Protein AF-A0A6G3MDY1-F1 (afdb_monomer_lite)

Foldseek 3Di:
DVVLLVCLLLVPVVVVVVDVVVDPLVVQLVDVSSVVSLLVVLCQQCVVVLVVVVPPDDDDDPDPDDPNHDPDCVVCQVVNLVSQLSNWLVCLVPPPSLLSVLVSLLVQCPPPVQVPPPSSVVSVLCSLQGYLLSNLLVHQLDLPSLVSSCSRLVVDDLVSVLVSLCSVVPPVCVPPPVNVVSLVVLLVQLVVLLVPQDPVCLQVSLVSLLSSCSRPLLSNLLSLLVVLLVDVPSLVSSLSSCPSHDLSSLSSNLSSLLVQCVVQPDDDDPPDPDDDSSVVSSVVNVVSNVVPDPHPCVVVVVSVD

pLDDT: mean 88.54, std 12.58, range [42.09, 98.31]

Secondary structure (DSSP, 8-state):
-HHHHHHHHHT-HHHHHHHHHHS-HHHHTTSHHHHHHHHHHHHHHHHHHHHHTT---SPPPP----TT--SSSTTTHHHHHHHHHHHGGGGGG-HHHHHHHHHHHHHHTTSHHHHH-HHHHHHHHHHIIIIIHHHHHHSSS-HHHHHHHHHHHTTS-HHHHHHHHHHIIIIIHHH-HHHHHHHHHHHHHHHHHHTT--TTTHHHHHHHHHHHHHH-HHHHHHHHHHHHHH-GGGHHHHHHHGGG--HHHHHHHHHHHHHHHHHT-----TT--S--HHHHHHHHHHHHHHHHS----HHHHHHH-

Sequence (305 aa):
MSLLSAFIRAGDIDSVNFFIQRFPPFLLVSFPDVIKSIFSILHAIIEPLYNKLNCRLIPKSDDIVFDFACKSFEDCNPLVFKLLHLISYNIYEDSILFTKLIRLFSHFIKDPLCYSNSEFFCGVIMTINNVFLPALTQMESNCVASEEIWHLIRIFPYNLRYKFYSHMKNSAYVSIQQLVRTKSIVTKNTKYICKRITKDTLKQCGRQLGKLSHSNPIIVLTEVMNQICSFDTMIIPIVECLKYLTPLSFDMLSYTLIEFLSVNSVSLTSKITSIPDVIQNLGTFASTVMRKYVVPLTGVLQYIA

Structure (mmCIF, N/CA/C/O backbone):
data_AF-A0A6G3MDY1-F1
#
_entry.id   AF-A0A6G3MDY1-F1
#
loop_
_atom_site.group_PDB
_atom_site.id
_atom_site.type_symbol
_atom_site.label_atom_id
_atom_site.label_alt_id
_atom_site.label_comp_id
_atom_site.label_asym_id
_atom_site.label_entity_id
_atom_site.label_seq_id
_atom_site.pdbx_PDB_ins_code
_atom_site.Cartn_x
_atom_site.Cartn_y
_atom_site.Cartn_z
_atom_site.occupancy
_atom_site.B_iso_or_equiv
_atom_site.auth_seq_id
_atom_site.auth_comp_id
_atom_site.auth_asym_id
_atom_site.auth_atom_id
_atom_site.pdbx_PDB_model_num
ATOM 1 N N . MET A 1 1 ? 17.391 17.669 -20.689 1.00 69.94 1 MET A N 1
ATOM 2 C CA . MET A 1 1 ? 16.383 16.634 -20.356 1.00 69.94 1 MET A CA 1
ATOM 3 C C . MET A 1 1 ? 15.825 15.925 -21.581 1.00 69.94 1 MET A C 1
ATOM 5 O O . MET A 1 1 ? 15.713 14.708 -21.526 1.00 69.94 1 MET A O 1
ATOM 9 N N . SER A 1 2 ? 15.595 16.620 -22.703 1.00 79.62 2 SER A N 1
ATOM 10 C CA . SER A 1 2 ? 15.351 15.986 -24.015 1.00 79.62 2 SER A CA 1
ATOM 11 C C . SER A 1 2 ? 16.413 14.938 -24.381 1.00 79.62 2 SER A C 1
ATOM 13 O O . SER A 1 2 ? 16.078 13.861 -24.856 1.00 79.62 2 SER A O 1
ATOM 15 N N . LEU A 1 3 ? 17.683 15.216 -24.066 1.00 86.12 3 LEU A N 1
ATOM 16 C CA . LEU A 1 3 ? 18.794 14.285 -24.277 1.00 86.12 3 LEU A CA 1
ATOM 17 C C . LEU A 1 3 ? 18.669 12.986 -23.455 1.00 86.12 3 LEU A C 1
ATOM 19 O O . LEU A 1 3 ? 18.828 11.904 -24.003 1.00 86.12 3 LEU A O 1
ATOM 23 N N . LEU A 1 4 ? 18.321 13.071 -22.163 1.00 85.88 4 LEU A N 1
ATOM 24 C CA . LEU A 1 4 ? 18.084 11.885 -21.329 1.00 85.88 4 LEU A CA 1
ATOM 25 C C . LEU A 1 4 ? 16.884 11.083 -21.843 1.00 85.88 4 LEU A C 1
ATOM 27 O O . LEU A 1 4 ? 16.956 9.866 -21.929 1.00 85.88 4 LEU A O 1
ATOM 31 N N . SER A 1 5 ? 15.802 11.763 -22.229 1.00 84.56 5 SER A N 1
ATOM 32 C CA . SER A 1 5 ? 14.644 11.123 -22.860 1.00 84.56 5 SER A CA 1
ATOM 33 C C . SER A 1 5 ? 15.030 10.368 -24.140 1.00 84.56 5 SER A C 1
ATOM 35 O O . SER A 1 5 ? 14.567 9.246 -24.338 1.00 84.56 5 SER A O 1
ATOM 37 N N . ALA A 1 6 ? 15.912 10.936 -24.967 1.00 84.38 6 ALA A N 1
ATOM 38 C CA . ALA A 1 6 ? 16.425 10.280 -26.166 1.00 84.38 6 ALA A CA 1
ATOM 39 C C . ALA A 1 6 ? 17.307 9.062 -25.842 1.00 84.38 6 ALA A C 1
ATOM 41 O O . ALA A 1 6 ? 17.102 8.011 -26.439 1.00 84.38 6 ALA A O 1
ATOM 42 N N . PHE A 1 7 ? 18.227 9.164 -24.873 1.00 85.25 7 PHE A N 1
ATOM 43 C CA . PHE A 1 7 ? 19.062 8.028 -24.449 1.00 85.25 7 PHE A CA 1
ATOM 44 C C . PHE A 1 7 ? 18.250 6.890 -23.856 1.00 85.25 7 PHE A C 1
ATOM 46 O O . PHE A 1 7 ? 18.505 5.731 -24.166 1.00 85.25 7 PHE A O 1
ATOM 53 N N . ILE A 1 8 ? 17.243 7.241 -23.053 1.00 83.94 8 ILE A N 1
ATOM 54 C CA . ILE A 1 8 ? 16.256 6.298 -22.555 1.00 83.94 8 ILE A CA 1
ATOM 55 C C . ILE A 1 8 ? 15.654 5.605 -23.773 1.00 83.94 8 ILE A C 1
ATOM 57 O O . ILE A 1 8 ? 15.889 4.416 -23.917 1.00 83.94 8 ILE A O 1
ATOM 61 N N . ARG A 1 9 ? 15.013 6.318 -24.714 1.00 81.62 9 ARG A N 1
ATOM 62 C CA . ARG A 1 9 ? 14.408 5.705 -25.922 1.00 81.62 9 ARG A CA 1
ATOM 63 C C . ARG A 1 9 ? 15.376 4.851 -26.738 1.00 81.62 9 ARG A C 1
ATOM 65 O O . ARG A 1 9 ? 14.949 3.849 -27.286 1.00 81.62 9 ARG A O 1
ATOM 72 N N . ALA A 1 10 ? 16.648 5.219 -26.811 1.00 79.75 10 ALA A N 1
ATOM 73 C CA . ALA A 1 10 ? 17.664 4.444 -27.515 1.00 79.75 10 ALA A CA 1
ATOM 74 C C . ALA A 1 10 ? 18.091 3.158 -26.776 1.00 79.75 10 ALA A C 1
ATOM 76 O O . ALA A 1 10 ? 18.791 2.337 -27.359 1.00 79.75 10 ALA A O 1
ATOM 77 N N . GLY A 1 11 ? 17.695 2.972 -25.513 1.00 74.62 11 GLY A N 1
ATOM 78 C CA . GLY A 1 11 ? 18.122 1.847 -24.679 1.00 74.62 11 GLY A CA 1
ATOM 79 C C . GLY A 1 11 ? 19.567 1.962 -24.182 1.00 74.62 11 GLY A C 1
ATOM 80 O O . GLY A 1 11 ? 20.128 0.973 -23.716 1.00 74.62 11 GLY A O 1
ATOM 81 N N . ASP A 1 12 ? 20.180 3.147 -24.266 1.00 82.81 12 ASP A N 1
ATOM 82 C CA . ASP A 1 12 ? 21.582 3.362 -23.896 1.00 82.81 12 ASP A CA 1
ATOM 83 C C . ASP A 1 12 ? 21.748 3.439 -22.368 1.00 82.81 12 ASP A C 1
ATOM 85 O O . ASP A 1 12 ? 21.558 4.481 -21.728 1.00 82.81 12 ASP A O 1
ATOM 89 N N . ILE A 1 13 ? 22.095 2.294 -21.776 1.00 78.94 13 ILE A N 1
ATOM 90 C CA . ILE A 1 13 ? 22.213 2.107 -20.325 1.00 78.94 13 ILE A CA 1
ATOM 91 C C . ILE A 1 13 ? 23.355 2.942 -19.743 1.00 78.94 13 ILE A C 1
ATOM 93 O O . ILE A 1 13 ? 23.219 3.465 -18.633 1.00 78.94 13 ILE A O 1
ATOM 97 N N . ASP A 1 14 ? 24.464 3.089 -20.466 1.00 84.88 14 ASP A N 1
ATOM 98 C CA . ASP A 1 14 ? 25.658 3.780 -19.978 1.00 84.88 14 ASP A CA 1
ATOM 99 C C . ASP A 1 14 ? 25.427 5.285 -19.900 1.00 84.88 14 ASP A C 1
ATOM 101 O O . ASP A 1 14 ? 25.735 5.924 -18.887 1.00 84.88 14 ASP A O 1
ATOM 105 N N . SER A 1 15 ? 24.759 5.843 -20.908 1.00 85.88 15 SER A N 1
ATOM 106 C CA . SER A 1 15 ? 24.316 7.233 -20.861 1.00 85.88 15 SER A CA 1
ATOM 107 C C . SER A 1 15 ? 23.288 7.459 -19.751 1.00 85.88 15 SER A C 1
ATOM 109 O O . SER A 1 15 ? 23.393 8.429 -19.000 1.00 85.88 15 SER A O 1
ATOM 111 N N . VAL A 1 16 ? 22.323 6.553 -19.558 1.00 85.00 16 VAL A N 1
ATOM 112 C CA . VAL A 1 16 ? 21.364 6.654 -18.439 1.00 85.00 16 VAL A CA 1
ATOM 113 C C . VAL A 1 16 ? 22.083 6.598 -17.082 1.00 85.00 16 VAL A C 1
ATOM 115 O O . VAL A 1 16 ? 21.785 7.401 -16.194 1.00 85.00 16 VAL A O 1
ATOM 118 N N . ASN A 1 17 ? 23.065 5.706 -16.92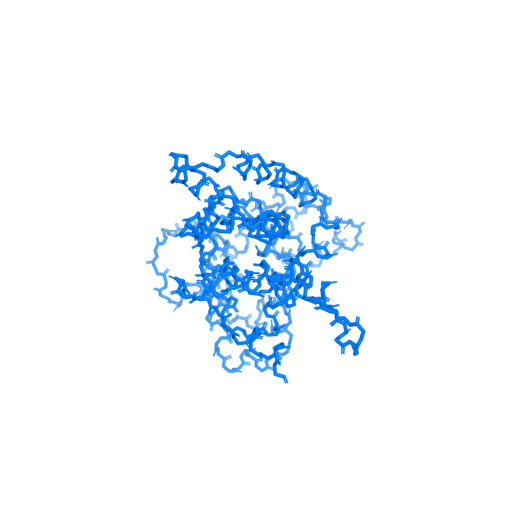8 1.00 86.12 17 ASN A N 1
ATOM 119 C CA . ASN A 1 17 ? 23.920 5.599 -15.740 1.00 86.12 17 ASN A CA 1
ATOM 120 C C . ASN A 1 17 ? 24.631 6.905 -15.413 1.00 86.12 17 ASN A C 1
ATOM 122 O O . ASN A 1 17 ? 24.625 7.349 -14.264 1.00 86.12 17 ASN A O 1
ATOM 126 N N . PHE A 1 18 ? 25.210 7.533 -16.429 1.00 89.44 18 PHE A N 1
ATOM 127 C CA . PHE A 1 18 ? 25.906 8.798 -16.290 1.00 89.44 18 PHE A CA 1
ATOM 128 C C . PHE A 1 18 ? 25.009 9.902 -15.707 1.00 89.44 18 PHE A C 1
ATOM 130 O O . PHE A 1 18 ? 25.444 10.656 -14.834 1.00 89.44 18 PHE A O 1
ATOM 137 N N . PHE A 1 19 ? 23.742 9.980 -16.131 1.00 87.44 19 PHE A N 1
ATOM 138 C CA . PHE A 1 19 ? 22.791 10.943 -15.564 1.00 87.44 19 PHE A CA 1
ATOM 139 C C . PHE A 1 19 ? 22.381 10.586 -14.133 1.00 87.44 19 PHE A C 1
ATOM 141 O O . PHE A 1 19 ? 22.353 11.475 -13.283 1.00 87.44 19 PHE A O 1
ATOM 148 N N . ILE A 1 20 ? 22.104 9.309 -13.846 1.00 87.44 20 ILE A N 1
ATOM 149 C CA . ILE A 1 20 ? 21.695 8.853 -12.505 1.00 87.44 20 ILE A CA 1
ATOM 150 C C . ILE A 1 20 ? 22.797 9.100 -11.465 1.00 87.44 20 ILE A C 1
ATOM 152 O O . ILE A 1 20 ? 22.499 9.458 -10.331 1.00 87.44 20 ILE A O 1
ATOM 156 N N . GLN A 1 21 ? 24.068 8.940 -11.838 1.00 89.50 21 GLN A N 1
ATOM 157 C CA . GLN A 1 21 ? 25.195 9.175 -10.929 1.00 89.50 21 GLN A CA 1
ATOM 158 C C . GLN A 1 21 ? 25.431 10.662 -10.632 1.00 89.50 21 GLN A C 1
ATOM 160 O O . GLN A 1 21 ? 25.965 10.999 -9.578 1.00 89.50 21 GLN A O 1
ATOM 165 N N . ARG A 1 22 ? 25.059 11.559 -11.554 1.00 90.75 22 ARG A N 1
ATOM 166 C CA . ARG A 1 22 ? 25.325 13.003 -11.439 1.00 90.75 22 ARG A CA 1
ATOM 167 C C . ARG A 1 22 ? 24.170 13.802 -10.859 1.00 90.75 22 ARG A C 1
ATOM 169 O O . ARG A 1 22 ? 24.404 14.857 -10.275 1.00 90.75 22 ARG A O 1
ATOM 176 N N . PHE A 1 23 ? 22.941 13.333 -11.040 1.00 89.75 23 PHE A N 1
ATOM 177 C CA . PHE A 1 23 ? 21.748 14.059 -10.628 1.00 89.75 23 PHE A CA 1
ATOM 178 C C . PHE A 1 23 ? 20.899 13.226 -9.670 1.00 89.75 23 PHE A C 1
ATOM 180 O O . PHE A 1 23 ? 20.710 12.031 -9.898 1.00 89.75 23 PHE A O 1
ATOM 187 N N . PRO A 1 24 ? 20.312 13.851 -8.635 1.00 88.31 24 PRO A N 1
ATOM 188 C CA . PRO A 1 24 ? 19.375 13.160 -7.766 1.00 88.31 24 PRO A CA 1
ATOM 189 C C . PRO A 1 24 ? 18.184 12.584 -8.555 1.00 88.31 24 PRO A C 1
ATOM 191 O O . PRO A 1 24 ? 17.635 13.284 -9.415 1.00 88.31 24 PRO A O 1
ATOM 194 N N . PRO A 1 25 ? 17.710 11.363 -8.236 1.00 85.81 25 PRO A N 1
ATOM 195 C CA . PRO A 1 25 ? 16.623 10.713 -8.973 1.00 85.81 25 PRO A CA 1
ATOM 196 C C . PRO A 1 25 ? 15.349 11.562 -9.067 1.00 85.81 25 PRO A C 1
ATOM 198 O O . PRO A 1 25 ? 14.749 11.663 -10.133 1.00 85.81 25 PRO A O 1
ATOM 201 N N . PHE A 1 26 ? 14.971 12.249 -7.983 1.00 86.06 26 PHE A N 1
ATOM 202 C CA . PHE A 1 26 ? 13.770 13.090 -7.959 1.00 86.06 26 PHE A CA 1
ATOM 203 C C . PHE A 1 26 ? 13.818 14.234 -8.985 1.00 86.06 26 PHE A C 1
ATOM 205 O O . PHE A 1 26 ? 12.782 14.612 -9.527 1.00 86.06 26 PHE A O 1
ATOM 212 N N . LEU A 1 27 ? 15.009 14.763 -9.293 1.00 88.69 27 LEU A N 1
ATOM 213 C CA . LEU A 1 27 ? 15.174 15.825 -10.283 1.00 88.69 27 LEU A CA 1
ATOM 214 C C . LEU A 1 27 ? 14.986 15.276 -11.697 1.00 88.69 27 LEU A C 1
ATOM 216 O O . LEU A 1 27 ? 14.333 15.908 -12.522 1.00 88.69 27 LEU A O 1
ATOM 220 N N . LEU A 1 28 ? 15.525 14.086 -11.972 1.00 89.06 28 LEU A N 1
ATOM 221 C CA . LEU A 1 28 ? 15.423 13.451 -13.286 1.00 89.06 28 LEU A CA 1
ATOM 222 C C . LEU A 1 28 ? 13.969 13.163 -13.667 1.00 89.06 28 LEU A C 1
ATOM 224 O O . LEU A 1 28 ? 13.569 13.378 -14.809 1.00 89.06 28 LEU A O 1
ATOM 228 N N . VAL A 1 29 ? 13.180 12.737 -12.685 1.00 88.50 29 VAL A N 1
ATOM 229 C CA . VAL A 1 29 ? 11.776 12.352 -12.861 1.00 88.50 29 VAL A CA 1
ATOM 230 C C . VAL A 1 29 ? 10.825 13.538 -12.678 1.00 88.50 29 VAL A C 1
ATOM 232 O O . VAL A 1 29 ? 9.636 13.413 -12.920 1.00 88.50 29 VAL A O 1
ATOM 235 N N . SER A 1 30 ? 11.323 14.732 -12.344 1.00 89.06 30 SER A N 1
ATOM 236 C CA . SER A 1 30 ? 10.494 15.949 -12.352 1.00 89.06 30 SER A CA 1
ATOM 237 C C . SER A 1 30 ? 10.058 16.362 -13.768 1.00 89.06 30 SER A C 1
ATOM 239 O O . SER A 1 30 ? 9.165 17.192 -13.925 1.00 89.06 30 SER A O 1
ATOM 241 N N . PHE A 1 31 ? 10.692 15.809 -14.808 1.00 90.50 31 PHE A N 1
ATOM 242 C CA . PHE A 1 31 ? 10.409 16.138 -16.200 1.00 90.50 31 PHE A CA 1
ATOM 243 C C . PHE A 1 31 ? 9.466 15.097 -16.829 1.00 90.50 31 PHE A C 1
ATOM 245 O O . PHE A 1 31 ? 9.836 13.922 -16.925 1.00 90.50 31 PHE A O 1
ATOM 252 N N . PRO A 1 32 ? 8.292 15.508 -17.343 1.00 90.06 32 PRO A N 1
ATOM 253 C CA . PRO A 1 32 ? 7.280 14.577 -17.846 1.00 90.06 32 PRO A CA 1
ATOM 254 C C . PRO A 1 32 ? 7.748 13.792 -19.077 1.00 90.06 32 PRO A C 1
ATOM 256 O O . PRO A 1 32 ? 7.366 12.640 -19.259 1.00 90.06 32 PRO A O 1
ATOM 259 N N . ASP A 1 33 ? 8.615 14.369 -19.911 1.00 89.56 33 ASP A N 1
ATOM 260 C CA . ASP A 1 33 ? 9.153 13.676 -21.088 1.00 89.56 33 ASP A CA 1
ATOM 261 C C . ASP A 1 33 ? 10.030 12.479 -20.707 1.00 89.56 33 ASP A C 1
ATOM 263 O O . ASP A 1 33 ? 10.039 11.460 -21.403 1.00 89.56 33 ASP A O 1
ATOM 267 N N . VAL A 1 34 ? 10.751 12.590 -19.586 1.00 91.06 34 VAL A N 1
ATOM 268 C CA . VAL A 1 34 ? 11.581 11.508 -19.048 1.00 91.06 34 VAL A CA 1
ATOM 269 C C . VAL A 1 34 ? 10.678 10.381 -18.555 1.00 91.06 34 VAL A C 1
ATOM 271 O O . VAL A 1 34 ? 10.853 9.252 -19.002 1.00 91.06 34 VAL A O 1
ATOM 274 N N . ILE A 1 35 ? 9.660 10.694 -17.741 1.00 92.31 35 ILE A N 1
ATOM 275 C CA . ILE A 1 35 ? 8.643 9.731 -17.277 1.00 92.31 35 ILE A CA 1
ATOM 276 C C . ILE A 1 35 ? 8.017 8.986 -18.462 1.00 92.31 35 ILE A C 1
ATOM 278 O O . ILE A 1 35 ? 8.066 7.759 -18.518 1.00 92.31 35 ILE A O 1
ATOM 282 N N . LYS A 1 36 ? 7.496 9.720 -19.454 1.00 91.94 36 LYS A N 1
ATOM 283 C CA . LYS A 1 36 ? 6.851 9.134 -20.640 1.00 91.94 36 LYS A CA 1
ATOM 284 C C . LYS A 1 36 ? 7.787 8.222 -21.428 1.00 91.94 36 LYS A C 1
ATOM 286 O O . LYS A 1 36 ? 7.357 7.187 -21.924 1.00 91.94 36 LYS A O 1
ATOM 291 N N . SER A 1 37 ? 9.063 8.592 -21.534 1.00 91.00 37 SER A N 1
ATOM 292 C CA . SER A 1 37 ? 10.057 7.784 -22.252 1.00 91.00 37 SER A CA 1
ATOM 293 C C . SER A 1 37 ? 10.423 6.511 -21.489 1.00 91.00 37 SER A C 1
ATOM 295 O O . SER A 1 37 ? 10.622 5.464 -22.098 1.00 91.00 37 SER A O 1
ATOM 297 N N . ILE A 1 38 ? 10.465 6.578 -20.155 1.00 92.06 38 ILE A N 1
ATOM 298 C CA . ILE A 1 38 ? 10.634 5.393 -19.309 1.00 92.06 38 ILE A CA 1
ATOM 299 C C . ILE A 1 38 ? 9.422 4.470 -19.464 1.00 92.06 38 ILE A C 1
ATOM 301 O O . ILE A 1 38 ? 9.604 3.273 -19.668 1.00 92.06 38 ILE A O 1
ATOM 305 N N . PHE A 1 39 ? 8.197 5.005 -19.433 1.00 94.00 39 PHE A N 1
ATOM 306 C CA . PHE A 1 39 ? 6.985 4.209 -19.635 1.00 94.00 39 PHE A CA 1
ATOM 307 C C . PHE A 1 39 ? 6.956 3.515 -20.993 1.00 94.00 39 PHE A C 1
ATOM 309 O O . PHE A 1 39 ? 6.701 2.314 -21.037 1.00 94.00 39 PHE A O 1
ATOM 316 N N . SER A 1 40 ? 7.268 4.222 -22.087 1.00 90.94 40 SER A N 1
ATOM 317 C CA . SER A 1 40 ? 7.272 3.613 -23.424 1.00 90.94 40 SER A CA 1
ATOM 318 C C . SER A 1 40 ? 8.225 2.422 -23.518 1.00 90.94 40 SER A C 1
ATOM 320 O O . SER A 1 40 ? 7.902 1.415 -24.140 1.00 90.94 40 SER A O 1
ATOM 322 N N . ILE A 1 41 ? 9.377 2.509 -22.855 1.00 88.81 41 ILE A N 1
ATOM 323 C CA . ILE A 1 41 ? 10.369 1.432 -22.854 1.00 88.81 41 ILE A CA 1
ATOM 324 C C . ILE A 1 41 ? 9.961 0.299 -21.949 1.00 88.81 41 ILE A C 1
ATOM 326 O O . ILE A 1 41 ? 10.076 -0.854 -22.343 1.00 88.81 41 ILE A O 1
ATOM 330 N N . LEU A 1 42 ? 9.485 0.606 -20.743 1.00 91.12 42 LEU A N 1
ATOM 331 C CA . LEU A 1 42 ? 9.019 -0.427 -19.835 1.00 91.12 42 LEU A CA 1
ATOM 332 C C . LEU A 1 42 ? 7.890 -1.227 -20.482 1.00 91.12 42 LEU A C 1
ATOM 334 O O . LEU A 1 42 ? 7.956 -2.449 -20.434 1.00 91.12 42 LEU A O 1
ATOM 338 N N . HIS A 1 43 ? 6.932 -0.579 -21.159 1.00 90.56 43 HIS A N 1
ATOM 339 C CA . HIS A 1 43 ? 5.936 -1.286 -21.972 1.00 90.56 43 HIS A CA 1
ATOM 340 C C . HIS A 1 43 ? 6.597 -2.164 -23.030 1.00 90.56 43 HIS A C 1
ATOM 342 O O . HIS A 1 43 ? 6.354 -3.364 -23.027 1.00 90.56 43 HIS A O 1
ATOM 348 N N . ALA A 1 44 ? 7.473 -1.619 -23.877 1.00 86.06 44 ALA A N 1
ATOM 349 C CA . ALA A 1 44 ? 8.113 -2.391 -24.944 1.00 86.06 44 ALA A CA 1
ATOM 350 C C . ALA A 1 44 ? 8.891 -3.622 -24.442 1.00 86.06 44 ALA A C 1
ATOM 352 O O . ALA A 1 44 ? 8.832 -4.692 -25.046 1.00 86.06 44 ALA A O 1
ATOM 353 N N . ILE A 1 45 ? 9.589 -3.483 -23.316 1.00 85.62 45 ILE A N 1
ATOM 354 C CA . ILE A 1 45 ? 10.376 -4.545 -22.683 1.00 85.62 45 ILE A CA 1
ATOM 355 C C . ILE A 1 45 ? 9.469 -5.642 -22.125 1.00 85.62 45 ILE A C 1
ATOM 357 O O . ILE A 1 45 ? 9.750 -6.830 -22.301 1.00 85.62 45 ILE A O 1
ATOM 361 N N . ILE A 1 46 ? 8.387 -5.265 -21.438 1.00 87.25 46 ILE A N 1
ATOM 362 C CA . ILE A 1 46 ? 7.527 -6.236 -20.757 1.00 87.25 46 ILE A CA 1
ATOM 363 C C . ILE A 1 46 ? 6.463 -6.845 -21.667 1.00 87.25 46 ILE A C 1
ATOM 365 O O . ILE A 1 46 ? 5.986 -7.935 -21.363 1.00 87.25 46 ILE A O 1
ATOM 369 N N . GLU A 1 47 ? 6.078 -6.182 -22.758 1.00 86.69 47 GLU A N 1
ATOM 370 C CA . GLU A 1 47 ? 5.011 -6.618 -23.665 1.00 86.69 47 GLU A CA 1
ATOM 371 C C . GLU A 1 47 ? 5.172 -8.065 -24.171 1.00 86.69 47 GLU A C 1
ATOM 373 O O . GLU A 1 47 ? 4.216 -8.840 -24.050 1.00 86.69 47 GLU A O 1
ATOM 378 N N . PRO A 1 48 ? 6.343 -8.511 -24.677 1.00 84.38 48 PRO A N 1
ATOM 379 C CA . PRO A 1 48 ? 6.513 -9.900 -25.110 1.00 84.38 48 PRO A CA 1
ATOM 380 C C . PRO A 1 48 ? 6.362 -10.899 -23.955 1.00 84.38 48 PRO A C 1
ATOM 382 O O . PRO A 1 48 ? 5.833 -11.994 -24.154 1.00 84.38 48 PRO A O 1
ATOM 385 N N . LEU A 1 49 ? 6.789 -10.532 -22.744 1.00 83.62 49 LEU A N 1
ATOM 386 C CA . LEU A 1 49 ? 6.675 -11.375 -21.554 1.00 83.62 49 LEU A CA 1
ATOM 387 C C . LEU A 1 49 ? 5.226 -11.433 -21.059 1.00 83.62 49 LEU A C 1
ATOM 389 O O . LEU A 1 49 ? 4.717 -12.511 -20.764 1.00 83.62 49 LEU A O 1
ATOM 393 N N . TYR A 1 50 ? 4.536 -10.293 -21.035 1.00 85.31 50 TYR A N 1
ATOM 394 C CA . TYR A 1 50 ? 3.134 -10.193 -20.636 1.00 85.31 50 TYR A CA 1
ATOM 395 C C . TYR A 1 50 ? 2.218 -10.963 -21.594 1.00 85.31 50 TYR A C 1
ATOM 397 O O . TYR A 1 50 ? 1.313 -11.671 -21.152 1.00 85.31 50 TYR A O 1
ATOM 405 N N . ASN A 1 51 ? 2.491 -10.907 -22.901 1.00 84.00 51 ASN A N 1
ATOM 406 C CA . ASN A 1 51 ? 1.725 -11.637 -23.911 1.00 84.00 51 ASN A CA 1
ATOM 407 C C . ASN A 1 51 ? 1.813 -13.164 -23.751 1.00 84.00 51 ASN A C 1
ATOM 409 O O . ASN A 1 51 ? 0.822 -13.851 -24.005 1.00 84.00 51 ASN A O 1
ATOM 413 N N . LYS A 1 52 ? 2.945 -13.700 -23.270 1.00 81.94 52 LYS A N 1
ATOM 414 C CA . LYS A 1 52 ? 3.093 -15.138 -22.964 1.00 81.94 52 LYS A CA 1
ATOM 415 C C . LYS A 1 52 ? 2.203 -15.597 -21.806 1.00 81.94 52 LYS A C 1
ATOM 417 O O . LYS A 1 52 ? 1.813 -16.759 -21.774 1.00 81.94 52 LYS A O 1
ATOM 422 N N . LEU A 1 53 ? 1.840 -14.701 -20.883 1.00 76.56 53 LEU A N 1
ATOM 423 C CA . LEU A 1 53 ? 0.996 -15.033 -19.729 1.00 76.56 53 LEU A CA 1
ATOM 424 C C . LEU A 1 53 ? -0.482 -15.256 -20.089 1.00 76.56 53 LEU A C 1
ATOM 426 O O . LEU A 1 53 ? -1.269 -15.611 -19.215 1.00 76.56 53 LEU A O 1
ATOM 430 N N . ASN A 1 54 ? -0.887 -15.030 -21.348 1.00 62.06 54 ASN A N 1
ATOM 431 C CA . ASN A 1 54 ? -2.283 -15.095 -21.802 1.00 62.06 54 ASN A CA 1
ATOM 432 C C . ASN A 1 54 ? -3.260 -14.250 -20.952 1.00 62.06 54 ASN A C 1
ATOM 434 O O . ASN A 1 54 ? -4.469 -14.476 -20.966 1.00 62.06 54 ASN A O 1
ATOM 438 N N . CYS A 1 55 ? -2.770 -13.220 -20.253 1.00 57.66 55 CYS A N 1
ATOM 439 C CA . CYS A 1 55 ? -3.577 -12.277 -19.477 1.00 57.66 55 CYS A CA 1
ATOM 440 C C . CYS A 1 55 ? -4.239 -11.220 -20.391 1.00 57.66 55 CYS A C 1
ATOM 442 O O . CYS A 1 55 ? -4.013 -10.016 -20.235 1.00 57.66 55 CYS A O 1
ATOM 444 N N . ARG A 1 56 ? -5.019 -11.650 -21.394 1.00 49.81 56 ARG A N 1
ATOM 445 C CA . ARG A 1 56 ? -5.654 -10.755 -22.380 1.00 49.81 56 ARG A CA 1
ATOM 446 C C . ARG A 1 56 ? -6.870 -10.036 -21.789 1.00 49.81 56 ARG A C 1
ATOM 448 O O . ARG A 1 56 ? -7.951 -10.608 -21.726 1.00 49.81 56 ARG A O 1
ATOM 455 N N . LEU A 1 57 ? -6.695 -8.767 -21.413 1.00 49.44 57 LEU A N 1
ATOM 456 C CA . LEU A 1 57 ? -7.795 -7.831 -21.115 1.00 49.44 57 LEU A CA 1
ATOM 457 C C . LEU A 1 57 ? -7.577 -6.410 -21.672 1.00 49.44 57 LEU A C 1
ATOM 459 O O . LEU A 1 57 ? -8.443 -5.562 -21.492 1.00 49.44 57 LEU A O 1
ATOM 463 N N . ILE A 1 58 ? -6.445 -6.116 -22.325 1.00 52.31 58 ILE A N 1
ATOM 464 C CA . ILE A 1 58 ? -6.078 -4.746 -22.729 1.00 52.31 58 ILE A CA 1
ATOM 465 C C . ILE A 1 58 ? -5.686 -4.751 -24.217 1.00 52.31 58 ILE A C 1
ATOM 467 O O . ILE A 1 58 ? -4.971 -5.671 -24.626 1.00 52.31 58 ILE A O 1
ATOM 471 N N . PRO A 1 59 ? -6.169 -3.795 -25.040 1.00 42.97 59 PRO A N 1
ATOM 472 C CA . PRO A 1 59 ? -5.781 -3.694 -26.446 1.00 42.97 59 PRO A CA 1
ATOM 473 C C . PRO A 1 59 ? -4.278 -3.426 -26.585 1.00 42.97 59 PRO A C 1
ATOM 475 O O . PRO A 1 59 ? -3.667 -2.800 -25.717 1.00 42.97 59 PRO A O 1
ATOM 478 N N . LYS A 1 60 ? -3.694 -3.927 -27.680 1.00 49.94 60 LYS A N 1
ATOM 479 C CA . LYS A 1 60 ? -2.282 -3.724 -28.028 1.00 49.94 60 LYS A CA 1
ATOM 480 C C . LYS A 1 60 ? -1.973 -2.224 -28.043 1.00 49.94 60 LYS A C 1
ATOM 482 O O . LYS A 1 60 ? -2.681 -1.468 -28.701 1.00 49.94 60 LYS A O 1
ATOM 487 N N . SER A 1 61 ? -0.949 -1.806 -27.304 1.00 50.78 61 SER A N 1
ATOM 488 C CA . SER A 1 61 ? -0.333 -0.489 -27.483 1.00 50.78 61 SER A CA 1
ATOM 489 C C . SER A 1 61 ? 0.356 -0.446 -28.846 1.00 50.78 61 SER A C 1
ATOM 491 O O . SER A 1 61 ? 0.951 -1.453 -29.224 1.00 50.78 61 SER A O 1
ATOM 493 N N . ASP A 1 62 ? 0.277 0.685 -29.554 1.00 43.00 62 ASP A N 1
ATOM 494 C CA . ASP A 1 62 ? 0.887 0.855 -30.878 1.00 43.00 62 ASP A CA 1
ATOM 495 C C . ASP A 1 62 ? 2.354 0.397 -30.882 1.00 43.00 62 ASP A C 1
ATOM 497 O O . ASP A 1 62 ? 3.154 0.786 -30.026 1.00 43.00 62 ASP A O 1
ATOM 501 N N . ASP A 1 63 ? 2.665 -0.485 -31.834 1.00 42.09 63 ASP A N 1
ATOM 502 C CA . ASP A 1 63 ? 3.908 -1.245 -31.917 1.00 42.09 63 ASP A CA 1
ATOM 503 C C . ASP A 1 63 ? 5.112 -0.317 -32.162 1.00 42.09 63 ASP A C 1
ATOM 505 O O . ASP A 1 63 ? 5.454 0.007 -33.300 1.00 42.09 63 ASP A O 1
ATOM 509 N N . ILE A 1 64 ? 5.813 0.072 -31.094 1.00 46.41 64 ILE A N 1
ATOM 510 C CA . ILE A 1 64 ? 7.222 0.454 -31.209 1.00 46.41 64 ILE A CA 1
ATOM 511 C C . ILE A 1 64 ? 8.030 -0.833 -31.062 1.00 46.41 64 ILE A C 1
ATOM 513 O O . ILE A 1 64 ? 8.249 -1.331 -29.957 1.00 46.41 64 ILE A O 1
ATOM 517 N N . VAL A 1 65 ? 8.439 -1.398 -32.198 1.00 43.97 65 VAL A N 1
ATOM 518 C CA . VAL A 1 65 ? 9.353 -2.541 -32.240 1.00 43.97 65 VAL A CA 1
ATOM 519 C C . VAL A 1 65 ? 10.727 -2.047 -31.799 1.00 43.97 65 VAL A C 1
ATOM 521 O O . VAL A 1 65 ? 11.446 -1.410 -32.563 1.00 43.97 65 VAL A O 1
ATOM 524 N N . PHE A 1 66 ? 11.075 -2.303 -30.543 1.00 50.78 66 PHE A N 1
ATOM 525 C CA . PHE A 1 66 ? 12.445 -2.169 -30.066 1.00 50.78 66 PHE A CA 1
ATOM 526 C C . PHE A 1 66 ? 13.155 -3.518 -30.218 1.00 50.78 66 PHE A C 1
ATOM 528 O O . PHE A 1 66 ? 12.617 -4.547 -29.807 1.00 50.78 66 PHE A O 1
ATOM 535 N N . ASP A 1 67 ? 14.399 -3.511 -30.706 1.00 48.25 67 ASP A N 1
ATOM 536 C CA . ASP A 1 67 ? 15.274 -4.699 -30.787 1.00 48.25 67 ASP A CA 1
ATOM 537 C C . ASP A 1 67 ? 15.613 -5.313 -29.404 1.00 48.25 67 ASP A C 1
ATOM 539 O O . ASP A 1 67 ? 16.265 -6.350 -29.310 1.00 48.25 67 ASP A O 1
ATOM 543 N N . PHE A 1 68 ? 15.124 -4.705 -28.316 1.00 51.94 68 PHE A N 1
ATOM 544 C CA . PHE A 1 68 ? 15.323 -5.096 -26.917 1.00 51.94 68 PHE A CA 1
ATOM 545 C C . PHE A 1 68 ? 14.202 -5.982 -26.337 1.00 51.94 68 PHE A C 1
ATOM 547 O O . PHE A 1 68 ? 14.070 -6.092 -25.118 1.00 51.94 68 PHE A O 1
ATOM 554 N N . ALA A 1 69 ? 13.366 -6.605 -27.173 1.00 53.66 69 ALA A N 1
ATOM 555 C CA . ALA A 1 69 ? 12.304 -7.497 -26.705 1.00 53.66 69 ALA A CA 1
ATOM 556 C C . ALA A 1 69 ? 12.882 -8.708 -25.938 1.00 53.66 69 ALA A C 1
ATOM 558 O O . ALA A 1 69 ? 13.511 -9.604 -26.507 1.00 53.66 69 ALA A O 1
ATOM 559 N N . CYS A 1 70 ? 12.642 -8.744 -24.630 1.00 54.75 70 CYS A N 1
ATOM 560 C CA . CYS A 1 70 ? 13.189 -9.746 -23.720 1.00 54.75 70 CYS A CA 1
ATOM 561 C C . CYS A 1 70 ? 12.661 -11.148 -24.022 1.00 54.75 70 CYS A C 1
ATOM 563 O O . CYS A 1 70 ? 11.450 -11.391 -24.021 1.00 54.75 70 CYS A O 1
ATOM 565 N N . LYS A 1 71 ? 13.573 -12.100 -24.248 1.00 54.25 71 LYS A N 1
ATOM 566 C CA . LYS A 1 71 ? 13.219 -13.507 -24.495 1.00 54.25 71 LYS A CA 1
ATOM 567 C C . LYS A 1 71 ? 12.960 -14.262 -23.186 1.00 54.25 71 LYS A C 1
ATOM 569 O O . LYS A 1 71 ? 12.030 -15.078 -23.149 1.00 54.25 71 LYS A O 1
ATOM 574 N N . SER A 1 72 ? 13.711 -13.926 -22.134 1.00 61.16 72 SER A N 1
ATOM 575 C CA . SER A 1 72 ? 13.582 -14.400 -20.751 1.00 61.16 72 SER A CA 1
ATOM 576 C C . SER A 1 72 ? 13.496 -13.204 -19.782 1.00 61.16 72 SER A C 1
ATOM 578 O O . SER A 1 72 ? 13.889 -12.092 -20.136 1.00 61.16 72 SER A O 1
ATOM 580 N N . PHE A 1 73 ? 12.945 -13.395 -18.578 1.00 63.25 73 PHE A N 1
ATOM 581 C CA . PHE A 1 73 ? 12.881 -12.317 -17.578 1.00 63.25 73 PHE A CA 1
ATOM 582 C C . PHE A 1 73 ? 14.255 -12.045 -16.931 1.00 63.25 73 PHE A C 1
ATOM 584 O O . PHE A 1 73 ? 14.532 -10.915 -16.534 1.00 63.25 73 PHE A O 1
ATOM 591 N N . GLU A 1 74 ? 15.137 -13.049 -16.881 1.00 65.56 74 GLU A N 1
ATOM 592 C CA . GLU A 1 74 ? 16.479 -12.951 -16.287 1.00 65.56 74 GLU A CA 1
ATOM 593 C C . GLU A 1 74 ? 17.366 -11.938 -17.024 1.00 65.56 74 GLU A C 1
ATOM 595 O O . GLU A 1 74 ? 18.009 -11.110 -16.380 1.00 65.56 74 GLU A O 1
ATOM 600 N N . ASP A 1 75 ? 17.302 -11.913 -18.358 1.00 63.56 75 ASP A N 1
ATOM 601 C CA . ASP A 1 75 ? 18.116 -11.016 -19.193 1.00 63.56 75 ASP A CA 1
ATOM 602 C C . ASP A 1 75 ? 17.756 -9.529 -19.016 1.00 63.56 75 ASP A C 1
ATOM 604 O O . ASP A 1 75 ? 18.587 -8.642 -19.203 1.00 63.56 75 ASP A O 1
ATOM 608 N N . CYS A 1 76 ? 16.508 -9.235 -18.644 1.00 61.34 76 CYS A N 1
ATOM 609 C CA . CYS A 1 76 ? 15.976 -7.868 -18.602 1.00 61.34 76 CYS A CA 1
ATOM 610 C C . CYS A 1 76 ? 15.770 -7.311 -17.199 1.00 61.34 76 CYS A C 1
ATOM 612 O O . CYS A 1 76 ? 15.453 -6.130 -17.017 1.00 61.34 76 CYS A O 1
ATOM 614 N N . ASN A 1 77 ? 16.013 -8.154 -16.207 1.00 71.75 77 ASN A N 1
ATOM 615 C CA . ASN A 1 77 ? 15.866 -7.849 -14.806 1.00 71.75 77 ASN A CA 1
ATOM 616 C C . ASN A 1 77 ? 16.598 -6.564 -14.346 1.00 71.75 77 ASN A C 1
ATOM 618 O O . ASN A 1 77 ? 15.963 -5.711 -13.712 1.00 71.75 77 ASN A O 1
ATOM 622 N N . PRO A 1 78 ? 17.890 -6.339 -14.684 1.00 80.75 78 PRO A N 1
ATOM 623 C CA . PRO A 1 78 ? 18.629 -5.207 -14.128 1.00 80.75 78 PRO A CA 1
ATOM 624 C C . PRO A 1 78 ? 18.139 -3.867 -14.679 1.00 80.75 78 PRO A C 1
ATOM 626 O O . PRO A 1 78 ? 18.032 -2.896 -13.929 1.00 80.75 78 PRO A O 1
ATOM 629 N N . LEU A 1 79 ? 17.802 -3.796 -15.970 1.00 82.88 79 LEU A N 1
ATOM 630 C CA . LEU A 1 79 ? 17.319 -2.563 -16.583 1.00 82.88 79 LEU A CA 1
ATOM 631 C C . LEU A 1 79 ? 15.894 -2.232 -16.130 1.00 82.88 79 LEU A C 1
ATOM 633 O O . LEU A 1 79 ? 15.630 -1.084 -15.772 1.00 82.88 79 LEU A O 1
ATOM 637 N N . VAL A 1 80 ? 15.003 -3.228 -16.066 1.00 88.31 80 VAL A N 1
ATOM 638 C CA . VAL A 1 80 ? 13.632 -3.043 -15.565 1.00 88.31 80 VAL A CA 1
ATOM 639 C C . VAL A 1 80 ? 13.656 -2.512 -14.136 1.00 88.31 80 VAL A C 1
ATOM 641 O O . VAL A 1 80 ? 13.078 -1.458 -13.874 1.00 88.31 80 VAL A O 1
ATOM 644 N N . PHE A 1 81 ? 14.371 -3.168 -13.217 1.00 90.62 81 PHE A N 1
ATOM 645 C CA . PHE A 1 81 ? 14.432 -2.699 -11.832 1.00 90.62 81 PHE A CA 1
ATOM 646 C C . PHE A 1 81 ? 15.101 -1.337 -11.692 1.00 90.62 81 PHE A C 1
ATOM 648 O O . PHE A 1 81 ? 14.649 -0.523 -10.888 1.00 90.62 81 PHE A O 1
ATOM 655 N N . LYS A 1 82 ? 16.128 -1.041 -12.493 1.00 89.06 82 LYS A N 1
ATOM 656 C CA . LYS A 1 82 ? 16.770 0.276 -12.490 1.00 89.06 82 LYS A CA 1
ATOM 657 C C . LYS A 1 82 ? 15.803 1.382 -12.914 1.00 89.06 82 LYS A C 1
ATOM 659 O O . LYS A 1 82 ? 15.726 2.410 -12.246 1.00 89.06 82 LYS A O 1
ATOM 664 N N . LEU A 1 83 ? 15.063 1.176 -14.003 1.00 91.25 83 LEU A N 1
ATOM 665 C CA . LEU A 1 83 ? 14.079 2.141 -14.498 1.00 91.25 83 LEU A CA 1
ATOM 666 C C . LEU A 1 83 ? 12.901 2.299 -13.529 1.00 91.25 83 LEU A C 1
ATOM 668 O O . LEU A 1 83 ? 12.447 3.420 -13.299 1.00 91.25 83 LEU A O 1
ATOM 672 N N . LEU A 1 84 ? 12.450 1.207 -12.906 1.00 93.81 84 LEU A N 1
ATOM 673 C CA . LEU A 1 84 ? 11.412 1.245 -11.874 1.00 93.81 84 LEU A CA 1
ATOM 674 C C . LEU A 1 84 ? 11.880 1.980 -10.618 1.00 93.81 84 LEU A C 1
ATOM 676 O O . LEU A 1 84 ? 11.149 2.802 -10.069 1.00 93.81 84 LEU A O 1
ATOM 680 N N . HIS A 1 85 ? 13.117 1.746 -10.185 1.00 91.69 85 HIS A N 1
ATOM 681 C CA . HIS A 1 85 ? 13.701 2.479 -9.070 1.00 91.69 85 HIS A CA 1
ATOM 682 C C . HIS A 1 85 ? 13.862 3.968 -9.395 1.00 91.69 85 HIS A C 1
ATOM 684 O O . HIS A 1 85 ? 13.615 4.809 -8.533 1.00 91.69 85 HIS A O 1
ATOM 690 N N . LEU A 1 86 ? 14.242 4.302 -10.635 1.00 91.88 86 LEU A N 1
ATOM 691 C CA . LEU A 1 86 ? 14.323 5.685 -11.089 1.00 91.88 86 LEU A CA 1
ATOM 692 C C . LEU A 1 86 ? 12.949 6.353 -11.006 1.00 91.88 86 LEU A C 1
ATOM 694 O O . LEU A 1 86 ? 12.839 7.368 -10.332 1.00 91.88 86 LEU A O 1
ATOM 698 N N . ILE A 1 87 ? 11.909 5.778 -11.625 1.00 93.00 87 ILE A N 1
ATOM 699 C CA . ILE A 1 87 ? 10.575 6.398 -11.683 1.00 93.00 87 ILE A CA 1
ATOM 700 C C . ILE A 1 87 ? 9.889 6.481 -10.311 1.00 93.00 87 ILE A C 1
ATOM 702 O O . ILE A 1 87 ? 9.135 7.424 -10.055 1.00 93.00 87 ILE A O 1
ATOM 706 N N . SER A 1 88 ? 10.190 5.532 -9.415 1.00 93.44 88 SER A N 1
ATOM 707 C CA . SER A 1 88 ? 9.631 5.442 -8.064 1.00 93.44 88 SER A CA 1
ATOM 708 C C . SER A 1 88 ? 8.094 5.505 -8.087 1.00 93.44 88 SER A C 1
ATOM 710 O O . SER A 1 88 ? 7.448 4.858 -8.909 1.00 93.44 88 SER A O 1
ATOM 712 N N . TYR A 1 89 ? 7.477 6.279 -7.195 1.00 94.50 89 TYR A N 1
ATOM 713 C CA . TYR A 1 89 ? 6.028 6.367 -7.058 1.00 94.50 89 TYR A CA 1
ATOM 714 C C . TYR A 1 89 ? 5.321 6.891 -8.315 1.00 94.50 89 TYR A C 1
ATOM 716 O O . TYR A 1 89 ? 4.129 6.637 -8.442 1.00 94.50 89 TYR A O 1
ATOM 724 N N . ASN A 1 90 ? 6.016 7.565 -9.247 1.00 95.81 90 ASN A N 1
ATOM 725 C CA . ASN A 1 90 ? 5.415 8.201 -10.431 1.00 95.81 90 ASN A CA 1
ATOM 726 C C . ASN A 1 90 ? 4.773 7.216 -11.416 1.00 95.81 90 ASN A C 1
ATOM 728 O O . ASN A 1 90 ? 4.019 7.636 -12.287 1.00 95.81 90 ASN A O 1
ATOM 732 N N . ILE A 1 91 ? 4.977 5.906 -11.243 1.00 96.19 91 ILE A N 1
ATOM 733 C CA . ILE A 1 91 ? 4.249 4.884 -12.006 1.00 96.19 91 ILE A CA 1
ATOM 734 C C . ILE A 1 91 ? 2.718 4.975 -11.849 1.00 96.19 91 ILE A C 1
ATOM 736 O O . ILE A 1 91 ? 1.995 4.437 -12.680 1.00 96.19 91 ILE A O 1
ATOM 740 N N . TYR A 1 92 ? 2.208 5.680 -10.827 1.00 95.25 92 TYR A N 1
ATOM 741 C CA . TYR A 1 92 ? 0.769 5.926 -10.661 1.00 95.25 92 TYR A CA 1
ATOM 742 C C . TYR A 1 92 ? 0.122 6.612 -11.881 1.00 95.25 92 TYR A C 1
ATOM 744 O O . TYR A 1 92 ? -1.078 6.439 -12.095 1.00 95.25 92 TYR A O 1
ATOM 752 N N . GLU A 1 93 ? 0.901 7.360 -12.674 1.00 94.75 93 GLU A N 1
ATOM 753 C CA . GLU A 1 93 ? 0.431 8.035 -13.891 1.00 94.75 93 GLU A CA 1
ATOM 754 C C . GLU A 1 93 ? 0.039 7.048 -15.004 1.00 94.75 93 GLU A C 1
ATOM 756 O O . GLU A 1 93 ? -0.824 7.363 -15.822 1.00 94.75 93 GLU A O 1
ATOM 761 N N . ASP A 1 94 ? 0.613 5.839 -15.013 1.00 95.12 94 ASP A N 1
ATOM 762 C CA . ASP A 1 94 ? 0.296 4.777 -15.971 1.00 95.12 94 ASP A CA 1
ATOM 763 C C . ASP A 1 94 ? -0.215 3.519 -15.252 1.00 95.12 94 ASP A C 1
ATOM 765 O O . ASP A 1 94 ? 0.510 2.566 -14.946 1.00 95.12 94 ASP A O 1
ATOM 769 N N . SER A 1 95 ? -1.527 3.509 -15.008 1.00 92.75 95 SER A N 1
ATOM 770 C CA . SER A 1 95 ? -2.221 2.381 -14.373 1.00 92.75 95 SER A CA 1
ATOM 771 C C . SER A 1 95 ? -2.136 1.066 -15.165 1.00 92.75 95 SER A C 1
ATOM 773 O O . SER A 1 95 ? -2.226 -0.015 -14.571 1.00 92.75 95 SER A O 1
ATOM 775 N N . ILE A 1 96 ? -1.938 1.133 -16.487 1.00 93.00 96 ILE A N 1
ATOM 776 C CA . ILE A 1 96 ? -1.816 -0.049 -17.345 1.00 93.00 96 ILE A CA 1
ATOM 777 C C . ILE A 1 96 ? -0.467 -0.704 -17.077 1.00 93.00 96 ILE A C 1
ATOM 779 O O . ILE A 1 96 ? -0.417 -1.901 -16.781 1.00 93.00 96 ILE A O 1
ATOM 783 N N . LEU A 1 97 ? 0.614 0.080 -17.130 1.00 94.62 97 LEU A N 1
ATOM 784 C CA . LEU A 1 97 ? 1.963 -0.400 -16.843 1.00 94.62 97 LEU A CA 1
ATOM 785 C C . LEU A 1 97 ? 2.062 -0.970 -15.428 1.00 94.62 97 LEU A C 1
ATOM 787 O O . LEU A 1 97 ? 2.565 -2.078 -15.235 1.00 94.62 97 LEU A O 1
ATOM 791 N N . PHE A 1 98 ? 1.523 -0.232 -14.455 1.00 95.81 98 PHE A N 1
ATOM 792 C CA . PHE A 1 98 ? 1.436 -0.646 -13.058 1.00 95.81 98 PHE A CA 1
ATOM 793 C C . PHE A 1 98 ? 0.814 -2.044 -12.917 1.00 95.81 98 PHE A C 1
ATOM 795 O O . PHE A 1 98 ? 1.403 -2.937 -12.309 1.00 95.81 98 PHE A O 1
ATOM 802 N N . THR A 1 99 ? -0.342 -2.264 -13.548 1.00 94.19 99 THR A N 1
ATOM 803 C CA . THR A 1 99 ? -1.065 -3.541 -13.480 1.00 94.19 99 THR A CA 1
ATOM 804 C C . THR A 1 99 ? -0.317 -4.664 -14.207 1.00 94.19 99 THR A C 1
ATOM 806 O O . THR A 1 99 ? -0.201 -5.773 -13.680 1.00 94.19 99 THR A O 1
ATOM 809 N N . LYS A 1 100 ? 0.232 -4.396 -15.403 1.00 93.06 100 LYS A N 1
ATOM 810 C CA . LYS A 1 100 ? 1.007 -5.384 -16.177 1.00 93.06 100 LYS A CA 1
ATOM 811 C C . LYS A 1 100 ? 2.212 -5.896 -15.385 1.00 93.06 100 LYS A C 1
ATOM 813 O O . LYS A 1 100 ? 2.420 -7.107 -15.303 1.00 93.06 100 LYS A O 1
ATOM 818 N N . LEU A 1 101 ? 2.969 -4.989 -14.765 1.0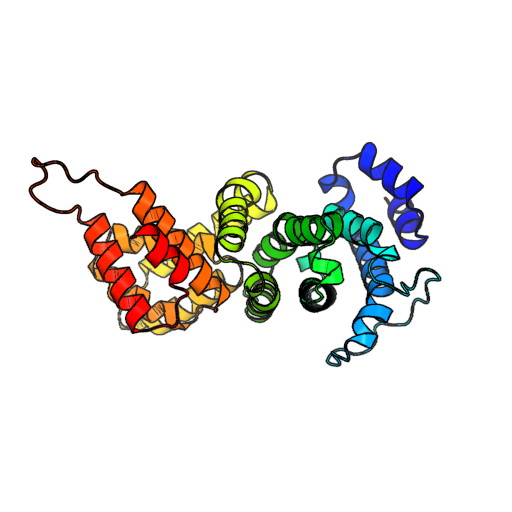0 94.25 101 LEU A N 1
ATOM 819 C CA . LEU A 1 101 ? 4.152 -5.329 -13.972 1.00 94.25 101 LEU A CA 1
ATOM 820 C C . LEU A 1 101 ? 3.811 -6.138 -12.722 1.00 94.25 101 LEU A C 1
ATOM 822 O O . LEU A 1 101 ? 4.468 -7.140 -12.452 1.00 94.25 101 LEU A O 1
ATOM 826 N N . ILE A 1 102 ? 2.769 -5.751 -11.982 1.00 95.19 102 ILE A N 1
ATOM 827 C CA . ILE A 1 102 ? 2.326 -6.492 -10.794 1.00 95.19 102 ILE A CA 1
ATOM 828 C C . ILE A 1 102 ? 1.962 -7.934 -11.156 1.00 95.19 102 ILE A C 1
ATOM 830 O O . ILE A 1 102 ? 2.374 -8.868 -10.464 1.00 95.19 102 ILE A O 1
ATOM 834 N N . ARG A 1 103 ? 1.234 -8.139 -12.257 1.00 93.00 103 ARG A N 1
ATOM 835 C CA . ARG A 1 103 ? 0.854 -9.476 -12.735 1.00 93.00 103 ARG A CA 1
ATOM 836 C C . ARG A 1 103 ? 2.056 -10.293 -13.193 1.00 93.00 103 ARG A C 1
ATOM 838 O O . ARG A 1 103 ? 2.146 -11.467 -12.840 1.00 93.00 103 ARG A O 1
ATOM 845 N N . LEU A 1 104 ? 2.995 -9.672 -13.911 1.00 91.25 104 LEU A N 1
ATOM 846 C CA . LEU A 1 104 ? 4.258 -10.309 -14.293 1.00 91.25 104 LEU A CA 1
ATOM 847 C C . LEU A 1 104 ? 5.036 -10.770 -13.068 1.00 91.25 104 LEU A C 1
ATOM 849 O O . LEU A 1 104 ? 5.381 -11.944 -12.968 1.00 91.25 104 LEU A O 1
ATOM 853 N N . PHE A 1 105 ? 5.258 -9.882 -12.101 1.00 92.19 105 PHE A N 1
ATOM 854 C CA . PHE A 1 105 ? 5.998 -10.234 -10.892 1.00 92.19 105 PHE A CA 1
ATOM 855 C C . PHE A 1 105 ? 5.264 -11.297 -10.081 1.00 92.19 105 PHE A C 1
ATOM 857 O O . PHE A 1 105 ? 5.900 -12.207 -9.567 1.00 92.19 105 PHE A O 1
ATOM 864 N N . SER A 1 106 ? 3.930 -11.248 -10.030 1.00 92.31 106 SER A N 1
ATOM 865 C CA . SER A 1 106 ? 3.112 -12.271 -9.367 1.00 92.31 106 SER A CA 1
ATOM 866 C C . SER A 1 106 ? 3.222 -13.644 -10.026 1.00 92.31 106 SER A C 1
ATOM 868 O O . SER A 1 106 ? 3.051 -14.657 -9.348 1.00 92.31 106 SER A O 1
ATOM 870 N N . HIS A 1 107 ? 3.460 -13.692 -11.338 1.00 89.81 107 HIS A N 1
ATOM 871 C CA . HIS A 1 107 ? 3.713 -14.933 -12.056 1.00 89.81 107 HIS A CA 1
ATOM 872 C C . HIS A 1 107 ? 5.123 -15.452 -11.761 1.00 89.81 107 HIS A C 1
ATOM 874 O O . HIS A 1 107 ? 5.262 -16.568 -11.270 1.00 89.81 107 HIS A O 1
ATOM 880 N N . PHE A 1 108 ? 6.150 -14.625 -11.978 1.00 87.56 108 PHE A N 1
ATOM 881 C CA . PHE A 1 108 ? 7.545 -15.040 -11.811 1.00 87.56 108 PHE A CA 1
ATOM 882 C C . PHE A 1 108 ? 7.897 -15.383 -10.365 1.00 87.56 108 PHE A C 1
ATOM 884 O O . PHE A 1 108 ? 8.589 -16.358 -10.126 1.00 87.56 108 PHE A O 1
ATOM 891 N N . ILE A 1 109 ? 7.377 -14.661 -9.370 1.00 89.38 109 ILE A N 1
ATOM 892 C CA . ILE A 1 109 ? 7.696 -14.939 -7.960 1.00 89.38 109 ILE A CA 1
ATOM 893 C C . ILE A 1 109 ? 7.154 -16.292 -7.466 1.00 89.38 109 ILE A C 1
ATOM 895 O O . ILE A 1 109 ? 7.601 -16.791 -6.437 1.00 89.38 109 ILE A O 1
ATOM 899 N N . LYS A 1 110 ? 6.175 -16.879 -8.172 1.00 88.62 110 LYS A N 1
ATOM 900 C CA . LYS A 1 110 ? 5.650 -18.222 -7.878 1.00 88.62 110 LYS A CA 1
ATOM 901 C C . LYS A 1 110 ? 6.493 -19.329 -8.502 1.00 88.62 110 LYS A C 1
ATOM 903 O O . LYS A 1 110 ? 6.359 -20.473 -8.077 1.00 88.62 110 LYS A O 1
ATOM 908 N N . ASP A 1 111 ? 7.311 -19.007 -9.502 1.00 85.81 111 ASP A N 1
ATOM 909 C CA . ASP A 1 111 ? 8.238 -19.957 -10.101 1.00 85.81 111 ASP A CA 1
ATOM 910 C C . ASP A 1 111 ? 9.377 -20.243 -9.102 1.00 85.81 111 ASP A C 1
ATOM 912 O O . ASP A 1 111 ? 10.065 -19.304 -8.681 1.00 85.81 111 ASP A O 1
ATOM 916 N N . PRO A 1 112 ? 9.595 -21.511 -8.695 1.00 82.19 112 PRO A N 1
ATOM 917 C CA . PRO A 1 112 ? 10.665 -21.874 -7.772 1.00 82.19 112 PRO A CA 1
ATOM 918 C C . PRO A 1 112 ? 12.050 -21.399 -8.223 1.00 82.19 112 PRO A C 1
ATOM 920 O O . PRO A 1 112 ? 12.852 -21.005 -7.378 1.00 82.19 112 PRO A O 1
ATOM 923 N N . LEU A 1 113 ? 12.323 -21.388 -9.534 1.00 79.69 113 LEU A N 1
ATOM 924 C CA . LEU A 1 113 ? 13.616 -20.960 -10.077 1.00 79.69 113 LEU A CA 1
ATOM 925 C C . LEU A 1 113 ? 13.869 -19.477 -9.792 1.00 79.69 113 LEU A C 1
ATOM 927 O O . LEU A 1 113 ? 14.929 -19.096 -9.293 1.00 79.69 113 LEU A O 1
ATOM 931 N N . CYS A 1 114 ? 12.860 -18.641 -10.031 1.00 76.31 114 CYS A N 1
ATOM 932 C CA . CYS A 1 114 ? 12.935 -17.213 -9.758 1.00 76.31 114 CYS A CA 1
ATOM 933 C C . CYS A 1 114 ? 12.926 -16.918 -8.252 1.00 76.31 114 CYS A C 1
ATOM 935 O O . CYS A 1 114 ? 13.624 -16.011 -7.808 1.00 76.31 114 CYS A O 1
ATOM 937 N N . TYR A 1 115 ? 12.175 -17.682 -7.452 1.00 77.62 115 TYR A N 1
ATOM 938 C CA . TYR A 1 115 ? 12.147 -17.513 -5.996 1.00 77.62 115 TYR A CA 1
ATOM 939 C C . TYR A 1 115 ? 13.511 -17.804 -5.348 1.00 77.62 115 TYR A C 1
ATOM 941 O O . TYR A 1 115 ? 13.900 -17.131 -4.394 1.00 77.62 115 TYR A O 1
ATOM 949 N N . SER A 1 116 ? 14.259 -18.778 -5.876 1.00 81.69 116 SER A N 1
ATOM 950 C CA . SER A 1 116 ? 15.621 -19.086 -5.423 1.00 81.69 116 SER A CA 1
ATOM 951 C C . SER A 1 116 ? 16.663 -18.045 -5.848 1.00 81.69 116 SER A C 1
ATOM 953 O O . SER A 1 116 ? 17.714 -17.953 -5.213 1.00 81.69 116 SER A O 1
ATOM 955 N N . ASN A 1 117 ? 16.388 -17.242 -6.881 1.00 85.00 117 ASN A N 1
ATOM 956 C CA . ASN A 1 117 ? 17.268 -16.157 -7.304 1.00 85.00 117 ASN A CA 1
ATOM 957 C C . ASN A 1 117 ? 17.154 -14.963 -6.337 1.00 85.00 117 ASN A C 1
ATOM 959 O O . ASN A 1 117 ? 16.185 -14.197 -6.354 1.00 85.00 117 ASN A O 1
ATOM 963 N N . SER A 1 118 ? 18.177 -14.790 -5.497 1.00 86.00 118 SER A N 1
ATOM 964 C CA . SER A 1 118 ? 18.210 -13.757 -4.457 1.00 86.00 118 SER A CA 1
ATOM 965 C C . SER A 1 118 ? 18.166 -12.332 -5.015 1.00 86.00 118 SER A C 1
ATOM 967 O O . SER A 1 118 ? 17.536 -11.468 -4.405 1.00 86.00 118 SER A O 1
ATOM 969 N N . GLU A 1 119 ? 18.783 -12.071 -6.169 1.00 87.19 119 GLU A N 1
ATOM 970 C CA . GLU A 1 119 ? 18.802 -10.744 -6.790 1.00 87.19 119 GLU A CA 1
ATOM 971 C C . GLU A 1 119 ? 17.421 -10.360 -7.317 1.00 87.19 119 GLU A C 1
ATOM 973 O O . GLU A 1 119 ? 16.937 -9.257 -7.051 1.00 87.19 119 GLU A O 1
ATOM 978 N N . PHE A 1 120 ? 16.748 -11.289 -8.004 1.00 87.25 120 PHE A N 1
ATOM 979 C CA . PHE A 1 120 ? 15.380 -11.075 -8.470 1.00 87.25 120 PHE A CA 1
ATOM 980 C C . PHE A 1 120 ? 14.418 -10.868 -7.301 1.00 87.25 120 PHE A C 1
ATOM 982 O O . PHE A 1 120 ? 13.676 -9.885 -7.276 1.00 87.25 120 PHE A O 1
ATOM 989 N N . PHE A 1 121 ? 14.472 -11.750 -6.302 1.00 89.19 121 PHE A N 1
ATOM 990 C CA . PHE A 1 121 ? 13.626 -11.665 -5.118 1.00 89.19 121 PHE A CA 1
ATOM 991 C C . PHE A 1 121 ? 13.801 -10.326 -4.381 1.00 89.19 121 PHE A C 1
ATOM 993 O O . PHE A 1 121 ? 12.818 -9.647 -4.065 1.00 89.19 121 PHE A O 1
ATOM 1000 N N . CYS A 1 122 ? 15.050 -9.895 -4.175 1.00 91.38 122 CYS A N 1
ATOM 1001 C CA . CYS A 1 122 ? 15.367 -8.587 -3.604 1.00 91.38 122 CYS A CA 1
ATOM 1002 C C . CYS A 1 122 ? 14.846 -7.438 -4.476 1.00 91.38 122 CYS A C 1
ATOM 1004 O O . CYS A 1 122 ? 14.258 -6.493 -3.949 1.00 91.38 122 CYS A O 1
ATOM 1006 N N . GLY A 1 123 ? 15.009 -7.515 -5.798 1.00 92.25 123 GLY A N 1
ATOM 1007 C CA . GLY A 1 123 ? 14.507 -6.505 -6.728 1.00 92.25 123 GLY A CA 1
ATOM 1008 C C . GLY A 1 123 ? 12.983 -6.358 -6.690 1.00 92.25 123 GLY A C 1
ATOM 1009 O O . GLY A 1 123 ? 12.474 -5.233 -6.639 1.00 92.25 123 GLY A O 1
ATOM 1010 N N . VAL A 1 124 ? 12.237 -7.466 -6.600 1.00 93.75 124 VAL A N 1
ATOM 1011 C CA . VAL A 1 124 ? 10.773 -7.443 -6.431 1.00 93.75 124 VAL A CA 1
ATOM 1012 C C . VAL A 1 124 ? 10.390 -6.795 -5.101 1.00 93.75 124 VAL A C 1
ATOM 1014 O O . VAL A 1 124 ? 9.540 -5.904 -5.085 1.00 93.75 124 VAL A O 1
ATOM 1017 N N . ILE A 1 125 ? 11.040 -7.174 -3.996 1.00 95.25 125 ILE A N 1
ATOM 1018 C CA . ILE A 1 125 ? 10.809 -6.568 -2.673 1.00 95.25 125 ILE A CA 1
ATOM 1019 C C . ILE A 1 125 ? 11.048 -5.056 -2.703 1.00 95.25 125 ILE A C 1
ATOM 1021 O O . ILE A 1 125 ? 10.216 -4.279 -2.225 1.00 95.25 125 ILE A O 1
ATOM 1025 N N . MET A 1 126 ? 12.170 -4.626 -3.279 1.00 95.06 126 MET A N 1
ATOM 1026 C CA . MET A 1 126 ? 12.513 -3.209 -3.388 1.00 95.06 126 MET A CA 1
ATOM 1027 C C . MET A 1 126 ? 11.508 -2.465 -4.266 1.00 95.06 126 MET A C 1
ATOM 1029 O O . MET A 1 126 ? 11.121 -1.345 -3.935 1.00 95.06 126 MET A O 1
ATOM 1033 N N . THR A 1 127 ? 11.017 -3.099 -5.333 1.00 96.56 127 THR A N 1
ATOM 1034 C CA . THR A 1 127 ? 9.980 -2.515 -6.188 1.00 96.56 127 THR A CA 1
ATOM 1035 C C . THR A 1 127 ? 8.650 -2.372 -5.446 1.00 96.56 127 THR A C 1
ATOM 1037 O O . THR A 1 127 ? 8.020 -1.319 -5.509 1.00 96.56 127 THR A O 1
ATOM 1040 N N . ILE A 1 128 ? 8.232 -3.371 -4.666 1.00 97.56 128 ILE A N 1
ATOM 1041 C CA . ILE A 1 128 ? 7.021 -3.270 -3.838 1.00 97.56 128 ILE A CA 1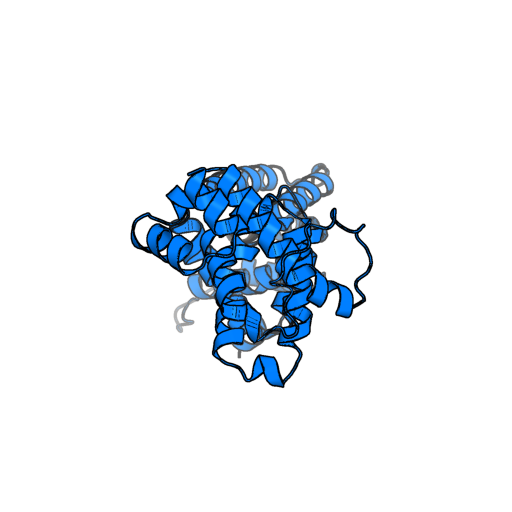
ATOM 1042 C C . ILE A 1 128 ? 7.124 -2.078 -2.873 1.00 97.56 128 ILE A C 1
ATOM 1044 O O . ILE A 1 128 ? 6.204 -1.262 -2.803 1.00 97.56 128 ILE A O 1
ATOM 1048 N N . ASN A 1 129 ? 8.257 -1.951 -2.177 1.00 96.00 129 ASN A N 1
ATOM 1049 C CA . ASN A 1 129 ? 8.479 -0.934 -1.149 1.00 96.00 129 ASN A CA 1
ATOM 1050 C C . ASN A 1 129 ? 8.652 0.489 -1.689 1.00 96.00 129 ASN A C 1
ATOM 1052 O O . ASN A 1 129 ? 8.169 1.434 -1.068 1.00 96.00 129 ASN A O 1
ATOM 1056 N N . ASN A 1 130 ? 9.358 0.656 -2.809 1.00 94.69 130 ASN A N 1
ATOM 1057 C CA . ASN A 1 130 ? 9.798 1.972 -3.289 1.00 94.69 130 ASN A CA 1
ATOM 1058 C C . ASN A 1 130 ? 9.033 2.461 -4.529 1.00 94.69 130 ASN A C 1
ATOM 1060 O O . ASN A 1 130 ? 9.172 3.625 -4.914 1.00 94.69 130 ASN A O 1
ATOM 1064 N N . VAL A 1 131 ? 8.232 1.587 -5.147 1.00 96.81 131 VAL A N 1
ATOM 1065 C CA . VAL A 1 131 ? 7.507 1.861 -6.394 1.00 96.81 131 VAL A CA 1
ATOM 1066 C C . VAL A 1 131 ? 6.014 1.606 -6.198 1.00 96.81 131 VAL A C 1
ATOM 1068 O O . VAL A 1 131 ? 5.249 2.564 -6.161 1.00 96.81 131 VAL A O 1
ATOM 1071 N N . PHE A 1 132 ? 5.578 0.355 -6.003 1.00 97.81 132 PHE A N 1
ATOM 1072 C CA . PHE A 1 132 ? 4.147 0.020 -6.051 1.00 97.81 132 PHE A CA 1
ATOM 1073 C C . PHE A 1 132 ? 3.336 0.542 -4.863 1.00 97.81 132 PHE A C 1
ATOM 1075 O O . PHE A 1 132 ? 2.321 1.206 -5.075 1.00 97.81 132 PHE A O 1
ATOM 1082 N N . LEU A 1 133 ? 3.761 0.277 -3.622 1.00 97.62 133 LEU A N 1
ATOM 1083 C CA . LEU A 1 133 ? 3.041 0.780 -2.446 1.00 97.62 133 LEU A CA 1
ATOM 1084 C C . LEU A 1 133 ? 3.053 2.316 -2.386 1.00 97.62 133 LEU A C 1
ATOM 1086 O O . LEU A 1 133 ? 1.987 2.889 -2.164 1.00 97.62 133 LEU A O 1
ATOM 1090 N N . PRO A 1 134 ? 4.181 3.011 -2.648 1.00 97.25 134 PRO A N 1
ATOM 1091 C CA . PRO A 1 134 ? 4.179 4.463 -2.789 1.00 97.25 134 PRO A CA 1
ATOM 1092 C C . PRO A 1 134 ? 3.263 4.979 -3.902 1.00 97.25 134 PRO A C 1
ATOM 1094 O O . PRO A 1 134 ? 2.526 5.935 -3.670 1.00 97.25 134 PRO A O 1
ATOM 1097 N N . ALA A 1 135 ? 3.252 4.348 -5.079 1.00 97.44 135 ALA A N 1
ATOM 1098 C CA . ALA A 1 135 ? 2.386 4.744 -6.189 1.00 97.44 135 ALA A CA 1
ATOM 1099 C C . ALA A 1 135 ? 0.899 4.611 -5.844 1.00 97.44 135 ALA A C 1
ATOM 1101 O O . ALA A 1 135 ? 0.126 5.525 -6.128 1.00 97.44 135 ALA A O 1
ATOM 1102 N N . LEU A 1 136 ? 0.504 3.535 -5.149 1.00 97.62 136 LEU A N 1
ATOM 1103 C CA . LEU A 1 136 ? -0.873 3.339 -4.687 1.00 97.62 136 LEU A CA 1
ATOM 1104 C C . LEU A 1 136 ? -1.382 4.541 -3.880 1.00 97.62 136 LEU A C 1
ATOM 1106 O O . LEU A 1 136 ? -2.525 4.954 -4.057 1.00 97.62 136 LEU A O 1
ATOM 1110 N N . THR A 1 137 ? -0.522 5.149 -3.052 1.00 96.25 137 THR A N 1
ATOM 1111 C CA . THR A 1 137 ? -0.891 6.317 -2.230 1.00 96.25 137 THR A CA 1
ATOM 1112 C C . THR A 1 137 ? -1.309 7.534 -3.049 1.00 96.25 137 THR A C 1
ATOM 1114 O O . THR A 1 137 ? -2.066 8.368 -2.545 1.00 96.25 137 THR A O 1
ATOM 1117 N N . GLN A 1 138 ? -0.813 7.638 -4.285 1.00 95.44 138 GLN A N 1
ATOM 1118 C CA . GLN A 1 138 ? -1.067 8.748 -5.203 1.00 95.44 138 GLN A CA 1
ATOM 1119 C C . GLN A 1 138 ? -2.264 8.492 -6.123 1.00 95.44 138 GLN A C 1
ATOM 1121 O O . GLN A 1 138 ? -2.818 9.437 -6.674 1.00 95.44 138 GLN A O 1
ATOM 1126 N N . MET A 1 139 ? -2.701 7.240 -6.273 1.00 94.44 139 MET A N 1
ATOM 1127 C CA . MET A 1 139 ? -3.884 6.916 -7.069 1.00 94.44 139 MET A CA 1
ATOM 1128 C C . MET A 1 139 ? -5.150 7.359 -6.330 1.00 94.44 139 MET A C 1
ATOM 1130 O O . MET A 1 139 ? -5.327 7.054 -5.153 1.00 94.44 139 MET A O 1
ATOM 1134 N N . GLU A 1 140 ? -6.074 8.048 -6.994 1.00 87.62 140 GLU A N 1
ATOM 1135 C CA . GLU A 1 140 ? -7.306 8.512 -6.350 1.00 87.62 140 GLU A CA 1
ATOM 1136 C C . GLU A 1 140 ? -8.330 7.378 -6.185 1.00 87.62 140 GLU A C 1
ATOM 1138 O O . GLU A 1 140 ? -8.919 6.914 -7.156 1.00 87.62 140 GLU A O 1
ATOM 1143 N N . SER A 1 141 ? -8.579 6.948 -4.940 1.00 86.62 141 SER A N 1
ATOM 1144 C CA . SER A 1 141 ? -9.614 5.956 -4.575 1.00 86.62 141 SER A CA 1
ATOM 1145 C C . SER A 1 141 ? -9.635 4.701 -5.465 1.00 86.62 141 SER A C 1
ATOM 1147 O O . SER A 1 141 ? -10.698 4.257 -5.908 1.00 86.62 141 SER A O 1
ATOM 1149 N N . ASN A 1 142 ? -8.462 4.133 -5.757 1.00 89.94 142 ASN A N 1
ATOM 1150 C CA . ASN A 1 142 ? -8.338 3.051 -6.730 1.00 89.94 142 ASN A CA 1
ATOM 1151 C C . ASN A 1 142 ? -8.400 1.670 -6.058 1.00 89.94 142 ASN A C 1
ATOM 1153 O O . ASN A 1 142 ? -7.383 1.073 -5.706 1.00 89.94 142 ASN A O 1
ATOM 1157 N N . CYS A 1 143 ? -9.622 1.154 -5.900 1.00 94.12 143 CYS A N 1
ATOM 1158 C CA . CYS A 1 143 ? -9.869 -0.185 -5.357 1.00 94.12 143 CYS A CA 1
ATOM 1159 C C . CYS A 1 143 ? -9.190 -1.286 -6.192 1.00 94.12 143 CYS A C 1
ATOM 1161 O O . CYS A 1 143 ? -8.614 -2.215 -5.636 1.00 94.12 143 CYS A O 1
ATOM 1163 N N . VAL A 1 144 ? -9.186 -1.151 -7.522 1.00 94.31 144 VAL A N 1
ATOM 1164 C CA . VAL A 1 144 ? -8.602 -2.152 -8.430 1.00 94.31 144 VAL A CA 1
ATOM 1165 C C . VAL A 1 144 ? -7.089 -2.252 -8.232 1.00 94.31 144 VAL A C 1
ATOM 1167 O O . VAL A 1 144 ? -6.563 -3.350 -8.101 1.00 94.31 144 VAL A O 1
ATOM 1170 N N . ALA A 1 145 ? -6.390 -1.121 -8.126 1.00 95.94 145 ALA A N 1
ATOM 1171 C CA . ALA A 1 145 ? -4.954 -1.111 -7.846 1.00 95.94 145 ALA A CA 1
ATOM 1172 C C . ALA A 1 145 ? -4.617 -1.717 -6.471 1.00 95.94 145 ALA A C 1
ATOM 1174 O O . ALA A 1 145 ? -3.619 -2.425 -6.338 1.00 95.94 145 ALA A O 1
ATOM 1175 N N . SER A 1 146 ? -5.464 -1.473 -5.462 1.00 96.94 146 SER A N 1
ATOM 1176 C CA . SER A 1 146 ? -5.356 -2.087 -4.130 1.00 96.94 146 SER A CA 1
ATOM 1177 C C . SER A 1 146 ? -5.442 -3.616 -4.209 1.00 96.94 146 SER A C 1
ATOM 1179 O O . SER A 1 146 ? -4.616 -4.319 -3.623 1.00 96.94 146 SER A O 1
ATOM 1181 N N . GLU A 1 147 ? -6.407 -4.132 -4.978 1.00 96.56 147 GLU A N 1
ATOM 1182 C CA . GLU A 1 147 ? -6.563 -5.567 -5.223 1.00 96.56 147 GLU A CA 1
ATOM 1183 C C . GLU A 1 147 ? -5.367 -6.144 -5.984 1.00 96.56 147 GLU A C 1
ATOM 1185 O O . GLU A 1 147 ? -4.828 -7.168 -5.576 1.00 96.56 147 GLU A O 1
ATOM 1190 N N . GLU A 1 148 ? -4.894 -5.501 -7.052 1.00 96.06 148 GLU A N 1
ATOM 1191 C CA . GLU A 1 148 ? -3.733 -5.984 -7.817 1.00 96.06 148 GLU A CA 1
ATOM 1192 C C . GLU A 1 148 ? -2.478 -6.072 -6.930 1.00 96.06 148 GLU A C 1
ATOM 1194 O O . GLU A 1 148 ? -1.809 -7.108 -6.904 1.00 96.06 148 GLU A O 1
ATOM 1199 N N . ILE A 1 149 ? -2.199 -5.054 -6.105 1.00 97.56 149 ILE A N 1
ATOM 1200 C CA . ILE A 1 149 ? -1.101 -5.118 -5.124 1.00 97.56 149 ILE A CA 1
ATOM 1201 C C . ILE A 1 149 ? -1.290 -6.287 -4.157 1.00 97.56 149 ILE A C 1
ATOM 1203 O O . ILE A 1 149 ? -0.325 -6.995 -3.856 1.00 97.56 149 ILE 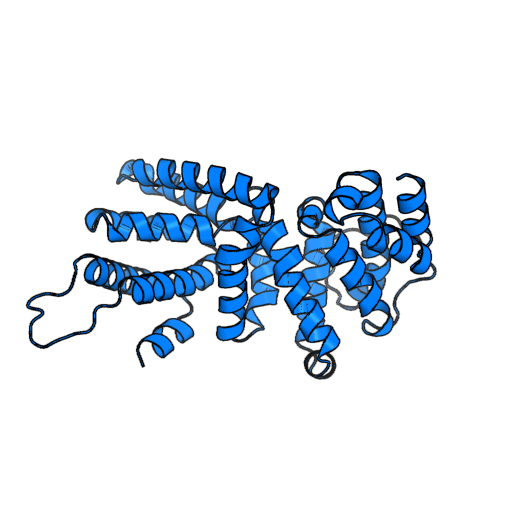A O 1
ATOM 1207 N N . TRP A 1 150 ? -2.511 -6.511 -3.665 1.00 97.62 150 TRP A N 1
ATOM 1208 C CA . TRP A 1 150 ? -2.788 -7.642 -2.784 1.00 97.62 150 TRP A CA 1
ATOM 1209 C C . TRP A 1 150 ? -2.471 -8.981 -3.449 1.00 97.62 150 TRP A C 1
ATOM 1211 O O . TRP A 1 150 ? -1.877 -9.842 -2.803 1.00 97.62 150 TRP A O 1
ATOM 1221 N N . HIS A 1 151 ? -2.804 -9.154 -4.732 1.00 96.19 151 HIS A N 1
ATOM 1222 C CA . HIS A 1 151 ? -2.515 -10.381 -5.481 1.00 96.19 151 HIS A CA 1
ATOM 1223 C C . HIS A 1 151 ? -1.018 -10.709 -5.532 1.00 96.19 151 HIS A C 1
ATOM 1225 O O . HIS A 1 151 ? -0.666 -11.889 -5.465 1.00 96.19 151 HIS A O 1
ATOM 1231 N N . LEU A 1 152 ? -0.156 -9.690 -5.578 1.00 97.00 152 LEU A N 1
ATOM 1232 C CA . LEU A 1 152 ? 1.296 -9.848 -5.493 1.00 97.00 152 LEU A CA 1
ATOM 1233 C C . LEU A 1 152 ? 1.759 -10.089 -4.053 1.00 97.00 152 LEU A C 1
ATOM 1235 O O . LEU A 1 152 ? 2.436 -11.074 -3.762 1.00 97.00 152 LEU A O 1
ATOM 1239 N N . ILE A 1 153 ? 1.387 -9.200 -3.130 1.00 97.25 153 ILE A N 1
ATOM 1240 C CA . ILE A 1 153 ? 1.934 -9.205 -1.770 1.00 97.25 153 ILE A CA 1
ATOM 1241 C C . ILE A 1 153 ? 1.486 -10.447 -0.986 1.00 97.25 153 ILE A C 1
ATOM 1243 O O . ILE A 1 153 ? 2.271 -10.976 -0.203 1.00 97.25 153 ILE A O 1
ATOM 1247 N N . ARG A 1 154 ? 0.278 -10.979 -1.226 1.00 96.06 154 ARG A N 1
ATOM 1248 C CA . ARG A 1 154 ? -0.243 -12.178 -0.537 1.00 96.06 154 ARG A CA 1
ATOM 1249 C C . ARG A 1 154 ? 0.572 -13.454 -0.769 1.00 96.06 154 ARG A C 1
ATOM 1251 O O . ARG A 1 154 ? 0.352 -14.429 -0.058 1.00 96.06 154 ARG A O 1
ATOM 1258 N N . ILE A 1 155 ? 1.452 -13.470 -1.774 1.00 95.56 155 ILE A N 1
ATOM 1259 C CA . ILE A 1 155 ? 2.344 -14.602 -2.062 1.00 95.56 155 ILE A CA 1
ATOM 1260 C C . ILE A 1 155 ? 3.441 -14.702 -0.990 1.00 95.56 155 ILE A C 1
ATOM 1262 O O . ILE A 1 155 ? 3.929 -15.789 -0.694 1.00 95.56 155 ILE A O 1
ATOM 1266 N N . PHE A 1 156 ? 3.798 -13.579 -0.365 1.00 95.31 156 PHE A N 1
ATOM 1267 C CA . PHE A 1 156 ? 4.843 -13.515 0.646 1.00 95.31 156 PHE A CA 1
ATOM 1268 C C . PHE A 1 156 ? 4.322 -13.878 2.051 1.00 95.31 156 PHE A C 1
ATOM 1270 O O . PHE A 1 156 ? 3.173 -13.572 2.406 1.00 95.31 156 PHE A O 1
ATOM 1277 N N . PRO A 1 157 ? 5.177 -14.465 2.913 1.00 95.38 157 PRO A N 1
ATOM 1278 C CA . PRO A 1 157 ? 4.823 -14.738 4.302 1.00 95.38 157 PRO A CA 1
ATOM 1279 C C . PRO A 1 157 ? 4.494 -13.443 5.054 1.00 95.38 157 PRO A C 1
ATOM 1281 O O . PRO A 1 157 ? 5.038 -12.373 4.763 1.00 95.38 157 PRO A O 1
ATOM 1284 N N . TYR A 1 158 ? 3.613 -13.534 6.055 1.00 95.81 158 TYR A N 1
ATOM 1285 C CA . TYR A 1 158 ? 3.078 -12.353 6.742 1.00 95.81 158 TYR A CA 1
ATOM 1286 C C . TYR A 1 158 ? 4.177 -11.480 7.382 1.00 95.81 158 TYR A C 1
ATOM 1288 O O . TYR A 1 158 ? 4.066 -10.257 7.360 1.00 95.81 158 TYR A O 1
ATOM 1296 N N . ASN A 1 159 ? 5.272 -12.076 7.870 1.00 95.69 159 ASN A N 1
ATOM 1297 C CA . ASN A 1 159 ? 6.404 -11.345 8.448 1.00 95.69 159 ASN A CA 1
ATOM 1298 C C . ASN A 1 159 ? 7.009 -10.351 7.450 1.00 95.69 159 ASN A C 1
ATOM 1300 O O . ASN A 1 159 ? 7.373 -9.239 7.825 1.00 95.69 159 ASN A O 1
ATOM 1304 N N . LEU A 1 160 ? 7.116 -10.742 6.177 1.00 96.75 160 LEU A N 1
ATOM 1305 C CA . LEU A 1 160 ? 7.641 -9.871 5.131 1.00 96.75 160 LEU A CA 1
ATOM 1306 C C . LEU A 1 160 ? 6.607 -8.816 4.723 1.00 96.75 160 LEU A C 1
ATOM 1308 O O . LEU A 1 160 ? 6.960 -7.648 4.579 1.00 96.75 160 LEU A O 1
ATOM 1312 N N . ARG A 1 161 ? 5.324 -9.188 4.645 1.00 97.62 161 ARG A N 1
ATOM 1313 C CA . ARG A 1 161 ? 4.233 -8.234 4.387 1.00 97.62 161 ARG A CA 1
ATOM 1314 C C . ARG A 1 161 ? 4.202 -7.111 5.428 1.00 97.62 161 ARG A C 1
ATOM 1316 O O . ARG A 1 161 ? 4.144 -5.939 5.075 1.00 97.62 161 ARG A O 1
ATOM 1323 N N . TYR A 1 162 ? 4.360 -7.447 6.707 1.00 97.50 162 TYR A N 1
ATOM 1324 C CA . TYR A 1 162 ? 4.413 -6.460 7.790 1.00 97.50 162 TYR A CA 1
ATOM 1325 C C . TYR A 1 162 ? 5.655 -5.565 7.726 1.00 97.50 162 TYR A C 1
ATOM 1327 O O . TYR A 1 162 ? 5.578 -4.392 8.093 1.00 97.50 162 TYR A O 1
ATOM 1335 N N . LYS A 1 163 ? 6.788 -6.065 7.208 1.00 97.69 163 LYS A N 1
ATOM 1336 C CA . LYS A 1 163 ? 7.954 -5.215 6.918 1.00 97.69 163 LYS A CA 1
ATOM 1337 C C . LYS A 1 163 ? 7.630 -4.174 5.847 1.00 97.69 163 LYS A C 1
ATOM 1339 O O . LYS A 1 163 ? 8.036 -3.028 6.012 1.00 97.69 163 LYS A O 1
ATOM 1344 N N . PHE A 1 164 ? 6.863 -4.525 4.812 1.00 98.19 164 PHE A N 1
ATOM 1345 C CA . PHE A 1 164 ? 6.415 -3.550 3.808 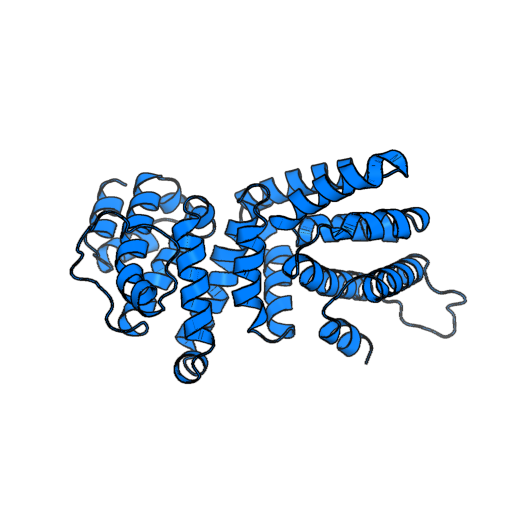1.00 98.19 164 PHE A CA 1
ATOM 1346 C C . PHE A 1 164 ? 5.551 -2.451 4.436 1.00 98.19 164 PHE A C 1
ATOM 1348 O O . PHE A 1 164 ? 5.734 -1.265 4.164 1.00 98.19 164 PHE A O 1
ATOM 1355 N N . TYR A 1 165 ? 4.634 -2.829 5.329 1.00 97.94 165 TYR A N 1
ATOM 1356 C CA . TYR A 1 165 ? 3.738 -1.875 5.987 1.00 97.94 165 TYR A CA 1
ATOM 1357 C C . TYR A 1 165 ? 4.489 -0.962 6.960 1.00 97.94 165 TYR A C 1
ATOM 1359 O O . TYR A 1 165 ? 4.279 0.253 6.962 1.00 97.94 165 TYR A O 1
ATOM 1367 N N . SER A 1 166 ? 5.435 -1.525 7.714 1.00 97.44 166 SER A N 1
ATOM 1368 C CA . SER A 1 166 ? 6.343 -0.760 8.570 1.00 97.44 166 SER A CA 1
ATOM 1369 C C . SER A 1 166 ? 7.204 0.215 7.766 1.00 97.44 166 SER A C 1
ATOM 1371 O O . SER A 1 166 ? 7.290 1.389 8.125 1.00 97.44 166 SER A O 1
ATOM 1373 N N . HIS A 1 167 ? 7.772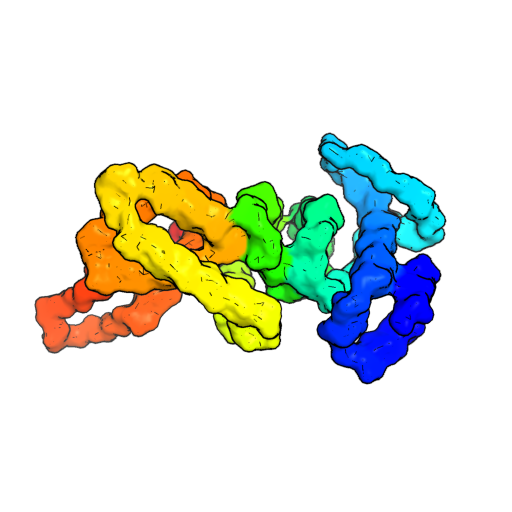 -0.225 6.636 1.00 97.12 167 HIS A N 1
ATOM 1374 C CA . HIS A 1 167 ? 8.549 0.634 5.734 1.00 97.12 167 HIS A CA 1
ATOM 1375 C C . HIS A 1 167 ? 7.721 1.808 5.212 1.00 97.12 167 HIS A C 1
ATOM 1377 O O . HIS A 1 167 ? 8.164 2.957 5.255 1.00 97.12 167 HIS A O 1
ATOM 1383 N N . MET A 1 168 ? 6.482 1.552 4.785 1.00 97.25 168 MET A N 1
ATOM 1384 C CA . MET A 1 168 ? 5.580 2.619 4.357 1.00 97.25 168 MET A CA 1
ATOM 1385 C C . MET A 1 168 ? 5.361 3.649 5.468 1.00 97.25 168 MET A C 1
ATOM 1387 O O . MET A 1 168 ? 5.544 4.848 5.243 1.00 97.25 168 MET A O 1
ATOM 1391 N N . LYS A 1 169 ? 5.005 3.193 6.677 1.00 95.62 169 LYS A N 1
ATOM 1392 C CA . LYS A 1 169 ? 4.684 4.066 7.815 1.00 95.62 169 LYS A CA 1
ATOM 1393 C C . LYS A 1 169 ? 5.882 4.888 8.298 1.00 95.62 169 LYS A C 1
ATOM 1395 O O . LYS A 1 169 ? 5.737 6.092 8.520 1.00 95.62 169 LYS A O 1
ATOM 1400 N N . ASN A 1 170 ? 7.028 4.230 8.460 1.00 95.44 170 ASN A N 1
ATOM 1401 C CA . ASN A 1 170 ? 8.187 4.757 9.180 1.00 95.44 170 ASN A CA 1
ATOM 1402 C C . ASN A 1 170 ? 9.258 5.353 8.261 1.00 95.44 170 ASN A C 1
ATOM 1404 O O . ASN A 1 170 ? 10.093 6.124 8.725 1.00 95.44 170 ASN A O 1
ATOM 1408 N N . SER A 1 171 ? 9.234 5.032 6.966 1.00 95.88 171 SER A N 1
ATOM 1409 C CA . SER A 1 171 ? 10.217 5.524 5.998 1.00 95.88 171 SER A CA 1
ATOM 1410 C C . SER A 1 171 ? 9.549 6.283 4.856 1.00 95.88 171 SER A C 1
ATOM 1412 O O . SER A 1 171 ? 9.757 7.488 4.742 1.00 95.88 171 SER A O 1
ATOM 1414 N N . ALA A 1 172 ? 8.696 5.642 4.050 1.00 95.38 172 ALA A N 1
ATOM 1415 C CA . ALA A 1 172 ? 8.164 6.261 2.827 1.00 95.38 172 ALA A CA 1
ATOM 1416 C C . ALA A 1 172 ? 7.340 7.535 3.102 1.00 95.38 172 ALA A C 1
ATOM 1418 O O . ALA A 1 172 ? 7.563 8.570 2.475 1.00 95.38 172 ALA A O 1
ATOM 1419 N N . TYR A 1 173 ? 6.439 7.497 4.090 1.00 96.25 173 TYR A N 1
ATOM 1420 C CA . TYR A 1 173 ? 5.636 8.657 4.504 1.00 96.25 173 TYR A CA 1
ATOM 1421 C C . TYR A 1 173 ? 6.411 9.732 5.289 1.00 96.25 173 TYR A C 1
ATOM 1423 O O . TYR A 1 173 ? 5.802 10.715 5.717 1.00 96.25 173 TYR A O 1
ATOM 1431 N N . VAL A 1 174 ? 7.711 9.538 5.526 1.00 95.19 174 VAL A N 1
ATOM 1432 C CA . VAL A 1 174 ? 8.588 10.487 6.230 1.00 95.19 174 VAL A CA 1
ATOM 1433 C C . VAL A 1 174 ? 9.584 11.122 5.261 1.00 95.19 174 VAL A C 1
ATOM 1435 O O . VAL A 1 174 ? 9.792 12.330 5.310 1.00 95.19 174 VAL A O 1
ATOM 1438 N N . SER A 1 175 ? 10.175 10.328 4.366 1.00 91.31 175 SER A N 1
ATOM 1439 C CA . SER A 1 175 ? 11.243 10.777 3.470 1.00 91.31 175 SER A CA 1
ATOM 1440 C C . SER A 1 175 ? 10.744 11.308 2.126 1.00 91.31 175 SER A C 1
ATOM 1442 O O . SER A 1 175 ? 11.346 12.228 1.574 1.00 91.31 175 SER A O 1
ATOM 1444 N N . ILE A 1 176 ? 9.647 10.768 1.583 1.00 92.81 176 ILE A N 1
ATOM 1445 C CA . ILE A 1 176 ? 9.148 11.163 0.261 1.00 92.81 176 ILE A CA 1
ATOM 1446 C C . ILE A 1 176 ? 8.171 12.330 0.426 1.00 92.81 176 ILE A C 1
ATOM 1448 O O . ILE A 1 176 ? 7.036 12.151 0.866 1.00 92.81 176 ILE A O 1
ATOM 1452 N N . GLN A 1 177 ? 8.595 13.536 0.038 1.00 92.31 177 GLN A N 1
ATOM 1453 C CA . GLN A 1 177 ? 7.842 14.783 0.247 1.00 92.31 177 GLN A CA 1
ATOM 1454 C C . GLN A 1 177 ? 6.396 14.725 -0.274 1.00 92.31 177 GLN A C 1
ATOM 1456 O O . GLN A 1 177 ? 5.468 15.180 0.400 1.00 92.31 177 GLN A O 1
ATOM 1461 N N . GLN A 1 178 ? 6.185 14.125 -1.447 1.00 93.44 178 GLN A N 1
ATOM 1462 C CA . GLN A 1 178 ? 4.849 13.959 -2.016 1.00 93.44 178 GLN A CA 1
ATOM 1463 C C . GLN A 1 178 ? 3.955 13.075 -1.126 1.00 93.44 178 GLN A C 1
ATOM 1465 O O . GLN A 1 178 ? 2.800 13.412 -0.865 1.00 93.44 178 GLN A O 1
ATOM 1470 N N . LEU A 1 179 ? 4.501 11.991 -0.569 1.00 95.81 179 LEU A N 1
ATOM 1471 C CA . LEU A 1 179 ? 3.784 11.114 0.357 1.00 95.81 179 LEU A CA 1
ATOM 1472 C C . LEU A 1 179 ? 3.531 11.790 1.712 1.00 95.81 179 LEU A C 1
ATOM 1474 O O . LEU A 1 179 ? 2.471 11.577 2.297 1.00 95.81 179 LEU A O 1
ATOM 1478 N N . VAL A 1 180 ? 4.439 12.644 2.201 1.00 97.12 180 VAL A N 1
ATOM 1479 C CA . VAL A 1 180 ? 4.223 13.462 3.415 1.00 97.12 180 VAL A CA 1
ATOM 1480 C C . VAL A 1 180 ? 3.003 14.379 3.240 1.00 97.12 180 VAL A C 1
ATOM 1482 O O . VAL A 1 180 ? 2.156 14.496 4.138 1.00 97.12 180 VAL A O 1
ATOM 1485 N N . ARG A 1 181 ? 2.864 14.993 2.057 1.00 96.94 181 ARG A N 1
ATOM 1486 C CA . ARG A 1 181 ? 1.689 15.801 1.701 1.00 96.94 181 ARG A CA 1
ATOM 1487 C C . ARG A 1 181 ? 0.421 14.948 1.674 1.00 96.94 181 ARG A C 1
ATOM 1489 O O . ARG A 1 181 ? -0.558 15.312 2.330 1.00 96.94 181 ARG A O 1
ATOM 1496 N N . THR A 1 182 ? 0.446 13.804 0.989 1.00 96.62 182 THR A N 1
ATOM 1497 C CA . THR A 1 182 ? -0.682 12.857 0.957 1.00 96.62 182 THR A CA 1
ATOM 1498 C C . THR A 1 182 ? -1.083 12.423 2.364 1.00 96.62 182 THR A C 1
ATOM 1500 O O . THR A 1 182 ? -2.263 12.484 2.707 1.00 96.62 182 THR A O 1
ATOM 1503 N N . LYS A 1 183 ? -0.116 12.090 3.227 1.00 97.69 183 LYS A N 1
ATOM 1504 C CA . LYS A 1 183 ? -0.356 11.731 4.630 1.00 97.69 183 LYS A CA 1
ATOM 1505 C C . LYS A 1 183 ? -1.108 12.819 5.379 1.00 97.69 183 LYS A C 1
ATOM 1507 O O . LYS A 1 183 ? -2.085 12.516 6.062 1.00 97.69 183 LYS A O 1
ATOM 1512 N N . SER A 1 184 ? -0.704 14.075 5.223 1.00 97.88 184 SER A N 1
ATOM 1513 C CA . SER A 1 184 ? -1.363 15.212 5.875 1.00 97.88 184 SER A CA 1
ATOM 1514 C C . SER A 1 184 ? -2.820 15.367 5.423 1.00 97.88 184 SER A C 1
ATOM 1516 O O . SER A 1 184 ? -3.721 15.512 6.253 1.00 97.88 184 SER A O 1
ATOM 1518 N N . ILE A 1 185 ? -3.069 15.268 4.113 1.00 97.50 185 ILE A N 1
ATOM 1519 C CA . ILE A 1 185 ? -4.410 15.384 3.522 1.00 97.50 185 ILE A CA 1
ATOM 1520 C C . ILE A 1 185 ? -5.307 14.226 3.974 1.00 97.50 185 ILE A C 1
ATOM 1522 O O . ILE A 1 185 ? -6.405 14.453 4.484 1.00 97.50 185 ILE A O 1
ATOM 1526 N N . VAL A 1 186 ? -4.832 12.985 3.843 1.00 97.81 186 VAL A N 1
ATOM 1527 C CA . VAL A 1 186 ? -5.600 11.785 4.201 1.00 97.81 186 VAL A CA 1
ATOM 1528 C C . VAL A 1 186 ? -5.881 11.743 5.699 1.00 97.81 186 VAL A C 1
ATOM 1530 O O . VAL A 1 186 ? -7.004 11.432 6.089 1.00 97.81 186 VAL A O 1
ATOM 1533 N N . THR A 1 187 ? -4.922 12.125 6.547 1.00 98.31 187 THR A N 1
ATOM 1534 C CA . THR A 1 187 ? -5.131 12.207 8.003 1.00 98.31 187 THR A CA 1
ATOM 1535 C C . THR A 1 187 ? -6.240 13.203 8.336 1.00 98.31 187 THR A C 1
ATOM 1537 O O . THR A 1 187 ? -7.164 12.879 9.083 1.00 98.31 187 THR A O 1
ATOM 1540 N N . LYS A 1 188 ? -6.195 14.407 7.747 1.00 98.31 188 LYS A N 1
ATOM 1541 C CA . LYS A 1 188 ? -7.229 15.435 7.943 1.00 98.31 188 LYS A CA 1
ATOM 1542 C C . LYS A 1 188 ? -8.605 14.937 7.498 1.00 98.31 188 LYS A C 1
ATOM 1544 O O . LYS A 1 188 ? -9.576 15.089 8.239 1.00 98.31 188 LYS A O 1
ATOM 1549 N N . ASN A 1 189 ? -8.684 14.321 6.321 1.00 98.00 189 ASN A N 1
ATOM 1550 C CA . ASN A 1 189 ? -9.939 13.815 5.767 1.00 98.00 189 ASN A CA 1
ATOM 1551 C C . ASN A 1 189 ? -10.497 12.646 6.587 1.00 98.00 189 ASN A C 1
ATOM 1553 O O . ASN A 1 189 ? -11.695 12.603 6.849 1.00 98.00 189 ASN A O 1
ATOM 1557 N N . THR A 1 190 ? -9.635 11.744 7.057 1.00 98.19 190 THR A N 1
ATOM 1558 C CA . THR A 1 190 ? -10.045 10.617 7.904 1.00 98.19 190 THR A CA 1
ATOM 1559 C C . THR A 1 190 ? -10.605 11.119 9.230 1.00 98.19 190 THR A C 1
ATOM 1561 O O . THR A 1 190 ? -11.728 10.769 9.585 1.00 98.19 190 THR A O 1
ATOM 1564 N N . LYS A 1 191 ? -9.900 12.039 9.906 1.00 97.38 191 LYS A N 1
ATOM 1565 C CA . LYS A 1 191 ? -10.396 12.709 11.123 1.00 97.38 191 LYS A CA 1
ATOM 1566 C C . LYS A 1 191 ? -11.754 13.367 10.902 1.00 97.38 191 LYS A C 1
ATOM 1568 O O . LYS A 1 191 ? -12.641 13.266 11.745 1.00 97.38 191 LYS A O 1
ATOM 1573 N N . TYR A 1 192 ? -11.918 14.049 9.771 1.00 97.62 192 TYR A N 1
ATOM 1574 C CA . TYR A 1 192 ? -13.169 14.709 9.418 1.00 97.62 192 TYR A CA 1
ATOM 1575 C C . TYR A 1 192 ? -14.329 13.722 9.241 1.00 97.62 192 TYR A C 1
ATOM 1577 O O . TYR A 1 192 ? -15.420 13.970 9.753 1.00 97.62 192 TYR A O 1
ATOM 1585 N N . ILE A 1 193 ? -14.095 12.600 8.555 1.00 97.69 193 ILE A N 1
ATOM 1586 C CA . ILE A 1 193 ? -15.101 11.549 8.362 1.00 97.69 193 ILE A CA 1
ATOM 1587 C C . ILE A 1 193 ? -15.460 10.907 9.703 1.00 97.69 193 ILE A C 1
ATOM 1589 O O . ILE A 1 193 ? -16.645 10.804 10.011 1.00 97.69 193 ILE A O 1
ATOM 1593 N N . CYS A 1 194 ? -14.465 10.541 10.521 1.00 96.06 194 CYS A N 1
ATOM 1594 C CA . CYS A 1 194 ? -14.686 9.895 11.816 1.00 96.06 194 CYS A CA 1
ATOM 1595 C C . CYS A 1 194 ? -15.551 10.744 12.757 1.00 96.06 194 CYS A C 1
ATOM 1597 O O . CYS A 1 194 ? -16.474 10.219 13.372 1.00 96.06 194 CYS A O 1
ATOM 1599 N N . LYS A 1 195 ? -15.340 12.068 12.796 1.00 95.00 195 LYS A N 1
ATOM 1600 C CA . LYS A 1 195 ? -16.152 13.006 13.600 1.00 95.00 195 LYS A CA 1
ATOM 1601 C C . LYS A 1 195 ? -17.626 13.083 13.193 1.00 95.00 195 LYS A C 1
ATOM 1603 O O . LYS A 1 195 ? -18.424 13.674 13.911 1.00 95.00 195 LYS A O 1
ATOM 1608 N N . ARG A 1 196 ? -17.983 12.559 12.021 1.00 96.12 196 ARG A N 1
ATOM 1609 C CA . ARG A 1 196 ? -19.333 12.631 11.454 1.00 96.12 196 ARG A CA 1
ATOM 1610 C C . ARG A 1 196 ? -20.037 11.286 11.415 1.00 96.12 196 ARG A C 1
ATOM 1612 O O . ARG A 1 196 ? -21.128 11.218 10.856 1.00 96.12 196 ARG A O 1
ATOM 1619 N N . ILE A 1 197 ? -19.442 10.237 11.979 1.00 96.12 197 ILE A N 1
ATOM 1620 C CA . ILE A 1 197 ? -20.076 8.924 12.062 1.00 96.12 197 ILE A CA 1
ATOM 1621 C C . ILE A 1 197 ? -21.208 8.999 13.092 1.00 96.12 197 ILE A C 1
ATOM 1623 O O . ILE A 1 197 ? -20.981 9.164 14.285 1.00 96.12 197 ILE A O 1
ATOM 1627 N N . THR A 1 198 ? -22.438 8.858 12.612 1.00 93.44 198 THR A N 1
ATOM 1628 C CA . THR A 1 198 ? -23.660 8.708 13.404 1.00 93.44 198 THR A CA 1
ATOM 1629 C C . THR A 1 198 ? -24.461 7.534 12.845 1.00 93.44 198 THR A C 1
ATOM 1631 O O . THR A 1 198 ? -24.096 6.958 11.816 1.00 93.44 198 THR A O 1
ATOM 1634 N N . LYS A 1 199 ? -25.572 7.165 13.496 1.00 91.12 199 LYS A N 1
ATOM 1635 C CA . LYS A 1 199 ? -26.456 6.095 13.000 1.00 91.12 199 LYS A CA 1
ATOM 1636 C C . LYS A 1 199 ? -26.945 6.365 11.568 1.00 91.12 199 LYS A C 1
ATOM 1638 O O . LYS A 1 199 ? -26.954 5.444 10.754 1.00 91.12 199 LYS A O 1
ATOM 1643 N N . ASP A 1 200 ? -27.255 7.620 11.242 1.00 93.88 200 ASP A N 1
ATOM 1644 C CA . ASP A 1 200 ? -27.813 8.005 9.939 1.00 93.88 200 ASP A CA 1
ATOM 1645 C C . ASP A 1 200 ? -26.742 8.154 8.847 1.00 93.88 200 ASP A C 1
ATOM 1647 O O . ASP A 1 200 ? -26.970 7.818 7.684 1.00 93.88 200 ASP A O 1
ATOM 1651 N N . THR A 1 201 ? -25.537 8.608 9.204 1.00 95.94 201 THR A N 1
ATOM 1652 C CA . THR A 1 201 ? -24.449 8.857 8.239 1.00 95.94 201 THR A CA 1
ATOM 1653 C C . THR A 1 201 ? -23.559 7.639 7.995 1.00 95.94 201 THR A C 1
ATOM 1655 O O . THR A 1 201 ? -22.732 7.655 7.080 1.00 95.94 201 THR A O 1
ATOM 1658 N N . LEU A 1 202 ? -23.738 6.558 8.760 1.00 95.62 202 LEU A N 1
ATOM 1659 C CA . LEU A 1 202 ? -22.856 5.389 8.800 1.00 95.62 202 LEU A CA 1
ATOM 1660 C C . LEU A 1 202 ? -22.503 4.836 7.414 1.00 95.62 202 LEU A C 1
ATOM 1662 O O . LEU A 1 202 ? -21.339 4.591 7.098 1.00 95.62 202 LEU A O 1
ATOM 1666 N N . LYS A 1 203 ? -23.501 4.667 6.538 1.00 96.12 203 LYS A N 1
ATOM 1667 C CA . LYS A 1 203 ? -23.274 4.134 5.184 1.00 96.12 203 LYS A CA 1
ATOM 1668 C C . LYS A 1 203 ? -22.441 5.087 4.327 1.00 96.12 203 LYS A C 1
ATOM 1670 O O . LYS A 1 203 ? -21.614 4.613 3.550 1.00 96.12 203 LYS A O 1
ATOM 1675 N N . GLN A 1 204 ? -22.672 6.394 4.445 1.00 97.19 204 GLN A N 1
ATOM 1676 C CA . GLN A 1 204 ? -21.962 7.419 3.684 1.00 97.19 204 GLN A CA 1
ATOM 1677 C C . GLN A 1 204 ? -20.525 7.571 4.186 1.00 97.19 204 GLN A C 1
ATOM 1679 O O . GLN A 1 204 ? -19.599 7.482 3.381 1.00 97.19 204 GLN A O 1
ATOM 1684 N N . CYS A 1 205 ? -20.338 7.721 5.500 1.00 97.69 205 CYS A N 1
ATOM 1685 C CA . CYS A 1 205 ? -19.020 7.790 6.125 1.00 97.69 205 CYS A CA 1
ATOM 1686 C C . CYS A 1 205 ? -18.207 6.526 5.834 1.00 97.69 205 CYS A C 1
ATOM 1688 O O . CYS A 1 205 ? -17.056 6.637 5.428 1.00 97.69 205 CYS A O 1
ATOM 1690 N N . GLY A 1 206 ? -18.816 5.338 5.916 1.00 97.31 206 GLY A N 1
ATOM 1691 C CA . GLY A 1 206 ? -18.151 4.088 5.554 1.00 97.31 206 GLY A CA 1
ATOM 1692 C C . GLY A 1 206 ? -17.669 4.057 4.101 1.00 97.31 206 GLY A C 1
ATOM 1693 O O . GLY A 1 206 ? -16.542 3.647 3.843 1.00 97.31 206 GLY A O 1
ATOM 1694 N N . ARG A 1 207 ? -18.467 4.546 3.139 1.00 97.50 207 ARG A N 1
ATOM 1695 C CA . ARG A 1 207 ? -18.037 4.632 1.727 1.00 97.50 207 ARG A CA 1
ATOM 1696 C C . ARG A 1 207 ? -16.889 5.619 1.541 1.00 97.50 207 ARG A C 1
ATOM 1698 O O . ARG A 1 207 ? -15.975 5.342 0.773 1.00 97.50 207 ARG A O 1
ATOM 1705 N N . GLN A 1 208 ? -16.941 6.769 2.212 1.00 97.38 208 GLN A N 1
ATOM 1706 C CA . GLN A 1 208 ? -15.868 7.766 2.159 1.00 97.38 208 GLN A CA 1
ATOM 1707 C C . GLN A 1 208 ? -14.574 7.225 2.775 1.00 97.38 208 GLN A C 1
ATOM 1709 O O . GLN A 1 208 ? -13.506 7.391 2.194 1.00 97.38 208 GLN A O 1
ATOM 1714 N N . LEU A 1 209 ? -14.684 6.532 3.909 1.00 97.19 209 LEU A N 1
ATOM 1715 C CA . LEU A 1 209 ? -13.564 5.891 4.585 1.00 97.19 209 LEU A CA 1
ATOM 1716 C C . LEU A 1 209 ? -12.946 4.789 3.716 1.00 97.19 209 LEU A C 1
ATOM 1718 O O . LEU A 1 209 ? -11.732 4.764 3.553 1.00 97.19 209 LEU A O 1
ATOM 1722 N N . GLY A 1 210 ? -13.783 3.945 3.102 1.00 96.62 210 GLY A N 1
ATOM 1723 C CA . GLY A 1 210 ? -13.351 2.921 2.148 1.00 96.62 210 GLY A CA 1
ATOM 1724 C C . GLY A 1 210 ? -12.599 3.517 0.958 1.00 96.62 210 GLY A C 1
ATOM 1725 O O . GLY A 1 210 ? -11.497 3.090 0.647 1.00 96.62 210 GLY A O 1
ATOM 1726 N N . LYS A 1 211 ? -13.130 4.579 0.340 1.00 96.56 211 LYS A N 1
ATOM 1727 C CA . LYS A 1 211 ? -12.448 5.268 -0.769 1.00 96.56 211 LYS A CA 1
ATOM 1728 C C . LYS A 1 211 ? -11.051 5.765 -0.390 1.00 96.56 211 LYS A C 1
ATOM 1730 O O . LYS A 1 211 ? -10.110 5.594 -1.158 1.00 96.56 211 LYS A O 1
ATOM 1735 N N . LEU A 1 212 ? -10.900 6.356 0.799 1.00 96.81 212 LEU A N 1
ATOM 1736 C CA . LEU A 1 212 ? -9.586 6.785 1.283 1.00 96.81 212 LEU A CA 1
ATOM 1737 C C . LEU A 1 212 ? -8.659 5.596 1.562 1.00 96.81 212 LEU A C 1
ATOM 1739 O O . LEU A 1 212 ? -7.467 5.672 1.258 1.00 96.81 212 LEU A O 1
ATOM 1743 N N . SER A 1 213 ? -9.187 4.510 2.134 1.00 97.31 213 SER A N 1
ATOM 1744 C CA . SER A 1 213 ? -8.385 3.342 2.500 1.00 97.31 213 SER A CA 1
ATOM 1745 C C . SER A 1 213 ? -7.948 2.507 1.301 1.00 97.31 213 SER A C 1
ATOM 1747 O O . SER A 1 213 ? -6.933 1.834 1.404 1.00 97.31 213 SER A O 1
ATOM 1749 N N . HIS A 1 214 ? -8.639 2.578 0.158 1.00 96.62 214 HIS A N 1
ATOM 1750 C CA . HIS A 1 214 ? -8.218 1.884 -1.067 1.00 96.62 214 HIS A CA 1
ATOM 1751 C C . HIS A 1 214 ? -6.808 2.294 -1.501 1.00 96.62 214 HIS A C 1
ATOM 1753 O O . HIS A 1 214 ? -6.014 1.436 -1.881 1.00 96.62 214 HIS A O 1
ATOM 1759 N N . SER A 1 215 ? -6.484 3.581 -1.364 1.00 95.88 215 SER A N 1
ATOM 1760 C CA . SER A 1 215 ? -5.181 4.141 -1.737 1.00 95.88 215 SER A CA 1
ATOM 1761 C C . SER A 1 215 ? -4.234 4.321 -0.548 1.00 95.88 215 SER A C 1
ATOM 1763 O O . SER A 1 215 ? -3.023 4.178 -0.679 1.00 95.88 215 SER A O 1
ATOM 1765 N N . ASN A 1 216 ? -4.767 4.665 0.630 1.00 97.06 216 ASN A N 1
ATOM 1766 C CA . ASN A 1 216 ? -3.971 5.027 1.808 1.00 97.06 216 ASN A CA 1
ATOM 1767 C C . ASN A 1 216 ? -4.399 4.263 3.079 1.00 97.06 216 ASN A C 1
ATOM 1769 O O . ASN A 1 216 ? -4.705 4.883 4.104 1.00 97.06 216 ASN A O 1
ATOM 1773 N N . PRO A 1 217 ? -4.405 2.919 3.046 1.00 97.12 217 PRO A N 1
ATOM 1774 C CA . PRO A 1 217 ? -4.930 2.084 4.128 1.00 97.12 217 PRO A CA 1
ATOM 1775 C C . PRO A 1 217 ? -4.229 2.329 5.470 1.00 97.12 217 PRO A C 1
ATOM 1777 O O . PRO A 1 217 ? -4.901 2.596 6.458 1.00 97.12 217 PRO A O 1
ATOM 1780 N N . ILE A 1 218 ? -2.892 2.333 5.520 1.00 97.19 218 ILE A N 1
ATOM 1781 C CA . ILE A 1 218 ? -2.127 2.474 6.779 1.00 97.19 218 ILE A CA 1
ATOM 1782 C C . ILE A 1 218 ? -2.481 3.766 7.527 1.00 97.19 218 ILE A C 1
ATOM 1784 O O . ILE A 1 218 ? -2.656 3.747 8.746 1.00 97.19 218 ILE A O 1
ATOM 1788 N N . ILE A 1 219 ? -2.611 4.891 6.814 1.00 97.94 219 ILE A N 1
ATOM 1789 C CA . ILE A 1 219 ? -2.950 6.185 7.426 1.00 97.94 219 ILE A CA 1
ATOM 1790 C C . ILE A 1 219 ? -4.381 6.156 7.961 1.00 97.94 219 ILE A C 1
ATOM 1792 O O . ILE A 1 219 ? -4.617 6.544 9.105 1.00 97.94 219 ILE A O 1
ATOM 1796 N N . VAL A 1 220 ? -5.326 5.685 7.139 1.00 98.19 220 VAL A N 1
ATOM 1797 C CA . VAL A 1 220 ? -6.744 5.620 7.508 1.00 98.19 220 VAL A CA 1
ATOM 1798 C C . VAL A 1 220 ? -6.935 4.732 8.732 1.00 98.19 220 VAL A C 1
ATOM 1800 O O . VAL A 1 220 ? -7.578 5.139 9.695 1.00 98.19 220 VAL A O 1
ATOM 1803 N N . LEU A 1 221 ? -6.332 3.544 8.719 1.00 98.12 221 LEU A N 1
ATOM 1804 C CA . LEU A 1 221 ? -6.429 2.574 9.802 1.00 98.12 221 LEU A CA 1
ATOM 1805 C C . LEU A 1 221 ? -5.770 3.092 11.077 1.00 98.12 221 LEU A C 1
ATOM 1807 O O . LEU A 1 221 ? -6.372 2.980 12.134 1.00 98.12 221 LEU A O 1
ATOM 1811 N N . THR A 1 222 ? -4.605 3.743 10.997 1.00 97.56 222 THR A N 1
ATOM 1812 C CA . THR A 1 222 ? -3.973 4.364 12.176 1.00 97.56 222 THR A CA 1
ATOM 1813 C C . THR A 1 222 ? -4.905 5.383 12.836 1.00 97.56 222 THR A C 1
ATOM 1815 O O . THR A 1 222 ? -5.050 5.393 14.056 1.00 97.56 222 THR A O 1
ATOM 1818 N N . GLU A 1 223 ? -5.575 6.228 12.050 1.00 97.69 223 GLU A N 1
ATOM 1819 C CA . GLU A 1 223 ? -6.500 7.215 12.608 1.00 97.69 223 GLU A CA 1
ATOM 1820 C C . GLU A 1 223 ? -7.775 6.571 13.162 1.00 97.69 223 GLU A C 1
ATOM 1822 O O . GLU A 1 223 ? -8.244 6.963 14.225 1.00 97.69 223 GLU A O 1
ATOM 1827 N N . VAL A 1 224 ? -8.313 5.552 12.491 1.00 97.00 224 VAL A N 1
ATOM 1828 C CA . VAL A 1 224 ? -9.441 4.761 13.002 1.00 97.00 224 VAL A CA 1
ATOM 1829 C C . VAL A 1 224 ? -9.094 4.108 14.344 1.00 97.00 224 VAL A C 1
ATOM 1831 O O . VAL A 1 224 ? -9.896 4.174 15.274 1.00 97.00 224 VAL A O 1
ATOM 1834 N N . MET A 1 225 ? -7.891 3.541 14.461 1.00 96.19 225 MET A N 1
ATOM 1835 C CA . MET A 1 225 ? -7.380 2.940 15.694 1.00 96.19 225 MET A CA 1
ATOM 1836 C C . MET A 1 225 ? -7.263 3.978 16.818 1.00 96.19 225 MET A C 1
ATOM 1838 O O . MET A 1 225 ? -7.701 3.723 17.934 1.00 96.19 225 MET A O 1
ATOM 1842 N N . ASN A 1 226 ? -6.782 5.190 16.523 1.00 95.50 226 ASN A N 1
ATOM 1843 C CA . ASN A 1 226 ? -6.778 6.281 17.505 1.00 95.50 226 ASN A CA 1
ATOM 1844 C C . ASN A 1 226 ? -8.193 6.603 18.016 1.00 95.50 226 ASN A C 1
ATOM 1846 O O . ASN A 1 226 ? -8.381 6.775 19.218 1.00 95.50 226 ASN A O 1
ATOM 1850 N N . GLN A 1 227 ? -9.193 6.650 17.128 1.00 94.75 227 GLN A N 1
ATOM 1851 C CA . GLN A 1 227 ? -10.574 6.961 17.514 1.00 94.75 227 GLN A CA 1
ATOM 1852 C C . GLN A 1 227 ? -11.177 5.900 18.442 1.00 94.75 227 GLN A C 1
ATOM 1854 O O . GLN A 1 227 ? -11.783 6.265 19.444 1.00 94.75 227 GLN A O 1
ATOM 1859 N N . ILE A 1 228 ? -10.992 4.607 18.153 1.00 95.12 228 ILE A N 1
ATOM 1860 C CA . ILE A 1 228 ? -11.508 3.533 19.024 1.00 95.12 228 ILE A CA 1
ATOM 1861 C C . ILE A 1 228 ? -10.762 3.448 20.359 1.00 95.12 228 ILE A C 1
ATOM 1863 O O . ILE A 1 228 ? -11.363 3.083 21.362 1.00 95.12 228 ILE A O 1
ATOM 1867 N N . CYS A 1 229 ? -9.469 3.793 20.395 1.00 92.44 229 CYS A N 1
ATOM 1868 C CA . CYS A 1 229 ? -8.706 3.828 21.641 1.00 92.44 229 CYS A CA 1
ATOM 1869 C C . CYS A 1 229 ? -9.212 4.942 22.560 1.00 92.44 229 CYS A C 1
ATOM 1871 O O . CYS A 1 229 ? -9.239 4.759 23.772 1.00 92.44 229 CYS A O 1
ATOM 1873 N N . SER A 1 230 ? -9.617 6.081 21.987 1.00 91.38 230 SER A N 1
ATOM 1874 C CA . SER A 1 230 ? -10.155 7.218 22.738 1.00 91.38 230 SER A CA 1
ATOM 1875 C C . SER A 1 230 ? -11.638 7.084 23.094 1.00 91.38 230 SER A C 1
ATOM 1877 O O . SER A 1 230 ? -12.051 7.627 24.113 1.00 91.38 230 SER A O 1
ATOM 1879 N N . PHE A 1 231 ? -12.441 6.402 22.269 1.00 93.12 231 PHE A N 1
ATOM 1880 C CA . PHE A 1 231 ? -13.895 6.334 22.426 1.00 93.12 231 PHE A CA 1
ATOM 1881 C C . PHE A 1 231 ? -14.420 4.913 22.179 1.00 93.12 231 PHE A C 1
ATOM 1883 O O . PHE A 1 231 ? -14.572 4.471 21.037 1.00 93.12 231 PHE A O 1
ATOM 1890 N N . ASP A 1 232 ? -14.785 4.223 23.255 1.00 93.56 232 ASP A N 1
ATOM 1891 C CA . ASP A 1 232 ? -15.408 2.894 23.239 1.00 93.56 232 ASP A CA 1
ATOM 1892 C C . ASP A 1 232 ? -16.735 2.874 22.449 1.00 93.56 232 ASP A C 1
ATOM 1894 O O . ASP A 1 232 ? -16.991 1.979 21.640 1.00 93.56 232 ASP A O 1
ATOM 1898 N N . THR A 1 233 ? -17.543 3.928 22.587 1.00 95.00 233 THR A N 1
ATOM 1899 C CA . THR A 1 233 ? -18.816 4.120 21.870 1.00 95.00 233 THR A CA 1
ATOM 1900 C C . THR A 1 233 ? -18.661 4.148 20.347 1.00 95.00 233 THR A C 1
ATOM 1902 O O . THR A 1 233 ? -19.612 3.841 19.622 1.00 95.00 233 THR A O 1
ATOM 1905 N N . MET A 1 234 ? -17.464 4.467 19.842 1.00 94.38 234 MET A N 1
ATOM 1906 C CA . MET A 1 234 ? -17.168 4.521 18.409 1.00 94.38 234 MET A CA 1
ATOM 1907 C C . MET A 1 234 ? -16.785 3.163 17.820 1.00 94.38 234 MET A C 1
ATOM 1909 O O . MET A 1 234 ? -16.780 3.034 16.595 1.00 94.38 234 MET A O 1
ATOM 1913 N N . ILE A 1 235 ? -16.531 2.136 18.643 1.00 96.44 235 ILE A N 1
ATOM 1914 C CA . ILE A 1 235 ? -16.110 0.805 18.181 1.00 96.44 235 ILE A CA 1
ATOM 1915 C C . ILE A 1 235 ? -17.132 0.219 17.203 1.00 96.44 235 ILE A C 1
ATOM 1917 O O . ILE A 1 235 ? -16.795 -0.055 16.052 1.00 96.44 235 ILE A O 1
ATOM 1921 N N . ILE A 1 236 ? -18.392 0.059 17.621 1.00 96.69 236 ILE A N 1
ATOM 1922 C CA . ILE A 1 236 ? -19.426 -0.574 16.785 1.00 96.69 236 ILE A CA 1
ATOM 1923 C C . ILE A 1 236 ? -19.671 0.228 15.489 1.00 96.69 236 ILE A C 1
ATOM 1925 O O . ILE A 1 236 ? -19.592 -0.369 14.411 1.00 96.69 236 ILE A O 1
ATOM 1929 N N . PRO A 1 237 ? -19.899 1.561 15.528 1.00 96.56 237 PRO A N 1
ATOM 1930 C CA . PRO A 1 237 ? -20.063 2.353 14.308 1.00 96.56 237 PRO A CA 1
ATOM 1931 C C . PRO A 1 237 ? -18.872 2.263 13.345 1.00 96.56 237 PRO A C 1
ATOM 1933 O O . PRO A 1 237 ? -19.065 2.179 12.129 1.00 96.56 237 PRO A O 1
ATOM 1936 N N . ILE A 1 238 ? -17.642 2.247 13.868 1.00 96.62 238 ILE A N 1
ATOM 1937 C CA . ILE A 1 238 ? -16.436 2.094 13.053 1.00 96.62 238 ILE A CA 1
ATOM 1938 C C . ILE A 1 238 ? -16.408 0.717 12.398 1.00 96.62 238 ILE A C 1
ATOM 1940 O O . ILE A 1 238 ? -16.220 0.645 11.186 1.00 96.62 238 ILE A O 1
ATOM 1944 N N . VAL A 1 239 ? -16.650 -0.365 13.146 1.00 97.12 239 VAL A N 1
ATOM 1945 C CA . VAL A 1 239 ? -16.670 -1.730 12.593 1.00 97.12 239 VAL A CA 1
ATOM 1946 C C . VAL A 1 239 ? -17.689 -1.854 11.456 1.00 97.12 239 VAL A C 1
ATOM 1948 O O . VAL A 1 239 ? -17.411 -2.494 10.441 1.00 97.12 239 VAL A O 1
ATOM 1951 N N . GLU A 1 240 ? -18.850 -1.207 11.561 1.00 96.19 240 GLU A N 1
ATOM 1952 C CA . GLU A 1 240 ? -19.834 -1.140 10.472 1.00 96.19 240 GLU A CA 1
ATOM 1953 C C . GLU A 1 240 ? -19.325 -0.384 9.231 1.00 96.19 240 GLU A C 1
ATOM 1955 O O . GLU A 1 240 ? -19.656 -0.748 8.097 1.00 96.19 240 GLU A O 1
ATOM 1960 N N . CYS A 1 241 ? -18.490 0.640 9.417 1.00 96.44 241 CYS A N 1
ATOM 1961 C CA . CYS A 1 241 ? -17.859 1.377 8.322 1.00 96.44 241 CYS A CA 1
ATOM 1962 C C . CYS A 1 241 ? -16.795 0.548 7.582 1.00 96.44 241 CYS A C 1
ATOM 1964 O O . CYS A 1 241 ? -16.599 0.761 6.383 1.00 96.44 241 CYS A O 1
ATOM 1966 N N . LEU A 1 242 ? -16.148 -0.419 8.248 1.00 96.06 242 LEU A N 1
ATOM 1967 C CA . LEU A 1 242 ? -15.058 -1.220 7.667 1.00 96.06 242 LEU A CA 1
ATOM 1968 C C . LEU A 1 242 ? -15.503 -2.205 6.575 1.00 96.06 242 LEU A C 1
ATOM 1970 O O . LEU A 1 242 ? -14.660 -2.775 5.891 1.00 96.06 242 LEU A O 1
ATOM 1974 N N . LYS A 1 243 ? -16.808 -2.377 6.330 1.00 95.81 243 LYS A N 1
ATOM 1975 C CA . LYS A 1 243 ? -17.308 -3.289 5.283 1.00 95.81 243 LYS A CA 1
ATOM 1976 C C . LYS A 1 243 ? -16.868 -2.940 3.855 1.00 95.81 243 LYS A C 1
ATOM 1978 O O . LYS A 1 243 ? -17.059 -3.745 2.954 1.00 95.81 243 LYS A O 1
ATOM 1983 N N . TYR A 1 244 ? -16.366 -1.724 3.636 1.00 95.44 244 TYR A N 1
ATOM 1984 C CA . TYR A 1 244 ? -15.896 -1.241 2.332 1.00 95.44 244 TYR A CA 1
ATOM 1985 C C . TYR A 1 244 ? -14.368 -1.328 2.168 1.00 95.44 244 TYR A C 1
ATOM 1987 O O . TYR A 1 244 ? -13.828 -0.788 1.199 1.00 95.44 244 TYR A O 1
ATOM 1995 N N . LEU A 1 245 ? -13.671 -1.953 3.122 1.00 96.50 245 LEU A N 1
ATOM 1996 C CA . LEU A 1 245 ? -12.237 -2.211 3.045 1.00 96.50 245 LEU A CA 1
ATOM 1997 C C . LEU A 1 245 ? -11.910 -3.332 2.049 1.00 96.50 245 LEU A C 1
ATOM 1999 O O . LEU A 1 245 ? -12.686 -4.268 1.869 1.00 96.50 245 LEU A O 1
ATOM 2003 N N . THR A 1 246 ? -10.728 -3.238 1.441 1.00 96.88 246 THR A N 1
ATOM 2004 C CA . THR A 1 246 ? -10.139 -4.294 0.602 1.00 96.88 246 THR A CA 1
ATOM 2005 C C . THR A 1 246 ? -9.424 -5.345 1.463 1.00 96.88 246 THR A C 1
ATOM 2007 O O . THR A 1 246 ? -9.075 -5.058 2.613 1.00 96.88 246 THR A O 1
ATOM 2010 N N . PRO A 1 247 ? -9.117 -6.543 0.934 1.00 97.31 247 PRO A N 1
ATOM 2011 C CA . PRO A 1 247 ? -8.286 -7.531 1.617 1.00 97.31 247 PRO A CA 1
ATOM 2012 C C . PRO A 1 247 ? -6.910 -6.983 2.024 1.00 97.31 247 PRO A C 1
ATOM 2014 O O . PRO A 1 247 ? -6.463 -7.254 3.136 1.00 97.31 247 PRO A O 1
ATOM 2017 N N . LEU A 1 248 ? -6.283 -6.141 1.185 1.00 97.62 248 LEU A N 1
ATOM 2018 C CA . LEU A 1 248 ? -5.043 -5.432 1.540 1.00 97.62 248 LEU A CA 1
ATOM 2019 C C . LEU A 1 248 ? -5.225 -4.595 2.810 1.00 97.62 248 LEU A C 1
ATOM 2021 O O . LEU A 1 248 ? -4.390 -4.623 3.711 1.00 97.62 248 LEU A O 1
ATOM 2025 N N . SER A 1 249 ? -6.340 -3.866 2.888 1.00 97.62 249 SER A N 1
ATOM 2026 C CA . SER A 1 249 ? -6.663 -3.039 4.049 1.00 97.62 249 SER A CA 1
ATOM 2027 C C . SER A 1 249 ? -6.897 -3.892 5.298 1.00 97.62 249 SER A C 1
ATOM 2029 O O . SER A 1 249 ? -6.450 -3.512 6.373 1.00 97.62 249 SER A O 1
ATOM 2031 N N . PHE A 1 250 ? -7.555 -5.050 5.183 1.00 97.69 250 PHE A N 1
ATOM 2032 C CA . PHE A 1 250 ? -7.737 -5.957 6.323 1.00 97.69 250 PHE A CA 1
ATOM 2033 C C . PHE A 1 250 ? -6.423 -6.587 6.797 1.00 97.69 250 PHE A C 1
ATOM 2035 O O . PHE A 1 250 ? -6.235 -6.765 7.996 1.00 97.69 250 PHE A O 1
ATOM 2042 N N . ASP A 1 251 ? -5.488 -6.873 5.895 1.00 97.81 251 ASP A N 1
ATOM 2043 C CA . ASP A 1 251 ? -4.164 -7.352 6.289 1.00 97.81 251 ASP A CA 1
ATOM 2044 C C . ASP A 1 251 ? -3.332 -6.269 6.991 1.00 97.81 251 ASP A C 1
ATOM 2046 O O . ASP A 1 251 ? -2.695 -6.512 8.017 1.00 97.81 251 ASP A O 1
ATOM 2050 N N . MET A 1 252 ? -3.390 -5.037 6.482 1.00 97.75 252 MET A N 1
ATOM 2051 C CA . MET A 1 252 ? -2.775 -3.886 7.142 1.00 97.75 252 MET A CA 1
ATOM 2052 C C . MET A 1 252 ? -3.459 -3.547 8.471 1.00 97.75 252 MET A C 1
ATOM 2054 O O . MET A 1 252 ? -2.787 -3.072 9.381 1.00 97.75 252 MET A O 1
ATOM 2058 N N . LEU A 1 253 ? -4.756 -3.841 8.628 1.00 97.56 253 LEU A N 1
ATOM 2059 C CA . LEU A 1 253 ? -5.466 -3.703 9.901 1.00 97.56 253 LEU A CA 1
ATOM 2060 C C . LEU A 1 253 ? -4.886 -4.643 10.959 1.00 97.56 253 LEU A C 1
ATOM 2062 O O . LEU A 1 253 ? -4.672 -4.203 12.085 1.00 97.56 253 LEU A O 1
ATOM 2066 N N . SER A 1 254 ? -4.574 -5.895 10.607 1.00 96.12 254 SER A N 1
ATOM 2067 C CA . SER A 1 254 ? -3.895 -6.823 11.522 1.00 96.12 254 SER A CA 1
ATOM 2068 C C . SER A 1 254 ? -2.531 -6.294 11.965 1.00 96.12 254 SER A C 1
ATOM 2070 O O . SER A 1 254 ? -2.207 -6.346 13.152 1.00 96.12 254 SER A O 1
ATOM 2072 N N . TYR A 1 255 ? -1.750 -5.739 11.034 1.00 97.12 255 TYR A N 1
ATOM 2073 C CA . TYR A 1 255 ? -0.474 -5.093 11.351 1.00 97.12 255 TYR A CA 1
ATOM 2074 C C . TYR A 1 255 ? -0.656 -3.903 12.306 1.00 97.12 255 TYR A C 1
ATOM 2076 O O . TYR A 1 255 ? 0.002 -3.844 13.343 1.00 97.12 255 TYR A O 1
ATOM 2084 N N . THR A 1 256 ? -1.574 -2.982 11.996 1.00 96.75 256 THR A N 1
ATOM 2085 C CA . THR A 1 256 ? -1.825 -1.802 12.836 1.00 96.75 256 THR A CA 1
ATOM 2086 C C . THR A 1 256 ? -2.375 -2.193 14.210 1.00 96.75 256 THR A C 1
ATOM 2088 O O . THR A 1 256 ? -2.011 -1.580 15.207 1.00 96.75 256 THR A O 1
ATOM 2091 N N . LEU A 1 257 ? -3.201 -3.238 14.306 1.00 95.44 257 LEU A N 1
ATOM 2092 C CA . LEU A 1 257 ? -3.687 -3.750 15.588 1.00 95.44 257 LEU A CA 1
ATOM 2093 C C . LEU A 1 257 ? -2.531 -4.213 16.485 1.00 95.44 257 LEU A C 1
ATOM 2095 O O . LEU A 1 257 ? -2.465 -3.806 17.642 1.00 95.44 257 LEU A O 1
ATOM 2099 N N . ILE A 1 258 ? -1.606 -5.016 15.949 1.00 94.81 258 ILE A N 1
ATOM 2100 C CA . ILE A 1 258 ? -0.419 -5.483 16.685 1.00 94.81 258 ILE A CA 1
ATOM 2101 C C . ILE A 1 258 ? 0.453 -4.304 17.102 1.00 94.81 258 ILE A C 1
ATOM 2103 O O . ILE A 1 258 ? 0.915 -4.248 18.237 1.00 94.81 258 ILE A O 1
ATOM 2107 N N . GLU A 1 259 ? 0.645 -3.336 16.210 1.00 94.69 259 GLU A N 1
ATOM 2108 C CA . GLU A 1 259 ? 1.412 -2.135 16.517 1.00 94.69 259 GLU A CA 1
ATOM 2109 C C . GLU A 1 259 ? 0.817 -1.382 17.717 1.00 94.69 259 GLU A C 1
ATOM 2111 O O . GLU A 1 259 ? 1.530 -1.096 18.678 1.00 94.69 259 GLU A O 1
ATOM 2116 N N . PHE A 1 260 ? -0.495 -1.135 17.727 1.00 94.00 260 PHE A N 1
ATOM 2117 C CA . PHE A 1 260 ? -1.161 -0.478 18.854 1.00 94.00 260 PHE A CA 1
ATOM 2118 C C . PHE A 1 260 ? -1.103 -1.309 20.137 1.00 94.00 260 PHE A C 1
ATOM 2120 O O . PHE A 1 260 ? -0.876 -0.743 21.205 1.00 94.00 260 PHE A O 1
ATOM 2127 N N . LEU A 1 261 ? -1.263 -2.631 20.050 1.00 91.00 261 LEU A N 1
ATOM 2128 C CA . LEU A 1 261 ? -1.110 -3.522 21.203 1.00 91.00 261 LEU A CA 1
ATOM 2129 C C . LEU A 1 261 ? 0.317 -3.495 21.764 1.00 91.00 261 LEU A C 1
ATOM 2131 O O . LEU A 1 261 ? 0.476 -3.538 22.977 1.00 91.00 261 LEU A O 1
ATOM 2135 N N . SER A 1 262 ? 1.335 -3.389 20.907 1.00 90.62 262 SER A N 1
ATOM 2136 C CA . SER A 1 262 ? 2.743 -3.315 21.319 1.00 90.62 262 SER A CA 1
ATOM 2137 C C . SER A 1 262 ? 3.096 -1.985 21.981 1.00 90.62 262 SER A C 1
ATOM 2139 O O . SER A 1 262 ? 3.778 -1.962 22.998 1.00 90.62 262 SER A O 1
ATOM 2141 N N . VAL A 1 263 ? 2.572 -0.871 21.464 1.00 88.69 263 VAL A N 1
ATOM 2142 C CA . VAL A 1 263 ? 2.803 0.462 22.041 1.00 88.69 263 VAL A CA 1
ATOM 2143 C C . VAL A 1 263 ? 2.085 0.617 23.381 1.00 88.69 263 VAL A C 1
ATOM 2145 O O . VAL A 1 263 ? 2.605 1.258 24.288 1.00 88.69 263 VAL A O 1
ATOM 2148 N N . ASN A 1 264 ? 0.896 0.026 23.510 1.00 82.44 264 ASN A N 1
ATOM 2149 C CA . ASN A 1 264 ? 0.081 0.108 24.720 1.00 82.44 264 ASN A CA 1
ATOM 2150 C C . ASN A 1 264 ? 0.246 -1.114 25.632 1.00 82.44 264 ASN A C 1
ATOM 2152 O O . ASN A 1 264 ? -0.539 -1.269 26.565 1.00 82.44 264 ASN A O 1
ATOM 2156 N N . SER A 1 265 ? 1.218 -1.998 25.378 1.00 74.44 265 SER A N 1
ATOM 2157 C CA . SER A 1 265 ? 1.413 -3.188 26.206 1.00 74.44 265 SER A CA 1
ATOM 2158 C C . SER A 1 265 ? 1.795 -2.770 27.622 1.00 74.44 265 SER A C 1
ATOM 2160 O O . SER A 1 265 ? 2.746 -2.010 27.816 1.00 74.44 265 SER A O 1
ATOM 2162 N N . VAL A 1 266 ? 1.073 -3.282 28.615 1.00 68.44 266 VAL A N 1
ATOM 2163 C CA . VAL A 1 266 ? 1.394 -3.061 30.025 1.00 68.44 266 VAL A CA 1
ATOM 2164 C C . VAL A 1 266 ? 1.936 -4.354 30.611 1.00 68.44 266 VAL A C 1
ATOM 2166 O O . VAL A 1 266 ? 1.318 -5.409 30.482 1.00 68.44 266 VAL A O 1
ATOM 2169 N N . SER A 1 267 ? 3.090 -4.268 31.276 1.00 65.75 267 SER A N 1
ATOM 2170 C CA . SER A 1 267 ? 3.613 -5.385 32.061 1.00 65.75 267 SER A CA 1
ATOM 2171 C C . SER A 1 267 ? 2.681 -5.632 33.245 1.00 65.75 267 SER A C 1
ATOM 2173 O O . SER A 1 267 ? 2.566 -4.786 34.136 1.00 65.75 267 SER A O 1
ATOM 2175 N N . LEU A 1 268 ? 1.990 -6.775 33.226 1.00 61.31 268 LEU A N 1
ATOM 2176 C CA . LEU A 1 268 ? 1.076 -7.209 34.279 1.00 61.31 268 LEU A CA 1
ATOM 2177 C C . LEU A 1 268 ? 1.873 -7.517 35.554 1.00 61.31 268 LEU A C 1
ATOM 2179 O O . LEU A 1 268 ? 2.279 -8.646 35.811 1.00 61.31 268 LEU A O 1
ATOM 2183 N N . THR A 1 269 ? 2.134 -6.483 36.348 1.00 59.16 269 THR A N 1
ATOM 2184 C CA . THR A 1 269 ? 2.683 -6.619 37.698 1.00 59.16 269 THR A CA 1
ATOM 2185 C C . THR A 1 269 ? 1.554 -6.850 38.698 1.00 59.16 269 THR A C 1
ATOM 2187 O O . THR A 1 269 ? 0.423 -6.412 38.490 1.00 59.16 269 THR A O 1
ATOM 2190 N N . SER A 1 270 ? 1.867 -7.475 39.835 1.00 58.84 270 SER A N 1
ATOM 2191 C CA . SER A 1 270 ? 0.920 -7.772 40.926 1.00 58.84 270 SER A CA 1
ATOM 2192 C C . SER A 1 270 ? 0.214 -6.547 41.537 1.00 58.84 270 SER A C 1
ATOM 2194 O O . SER A 1 270 ? -0.651 -6.707 42.392 1.00 58.84 270 SER A O 1
ATOM 2196 N N . LYS A 1 271 ? 0.576 -5.327 41.118 1.00 61.16 271 LYS A N 1
ATOM 2197 C CA . LYS A 1 271 ? 0.008 -4.051 41.579 1.00 61.16 271 LYS A CA 1
ATOM 2198 C C . LYS A 1 271 ? -1.062 -3.471 40.650 1.00 61.16 271 LYS A C 1
ATOM 2200 O O . LYS A 1 271 ? -1.674 -2.468 41.007 1.00 61.16 271 LYS A O 1
ATOM 2205 N N . ILE A 1 272 ? -1.278 -4.047 39.467 1.00 61.19 272 ILE A N 1
ATOM 2206 C CA . ILE A 1 272 ? -2.296 -3.557 38.534 1.00 61.19 272 ILE A CA 1
ATOM 2207 C C . ILE A 1 272 ? -3.652 -4.118 38.954 1.00 61.19 272 ILE A C 1
ATOM 2209 O O . ILE A 1 272 ? -3.885 -5.322 38.902 1.00 61.19 272 ILE A O 1
ATOM 2213 N N . THR A 1 273 ? -4.545 -3.230 39.382 1.00 67.94 273 THR A N 1
ATOM 2214 C CA . THR A 1 273 ? -5.897 -3.572 39.844 1.00 67.94 273 THR A CA 1
ATOM 2215 C C . THR A 1 273 ? -6.926 -3.624 38.712 1.00 67.94 273 THR A C 1
ATOM 2217 O O . THR A 1 273 ? -7.994 -4.200 38.898 1.00 67.94 273 THR A O 1
ATOM 2220 N N . SER A 1 274 ? -6.629 -3.047 37.541 1.00 69.75 274 SER A N 1
ATOM 2221 C CA . SER A 1 274 ? -7.509 -3.053 36.362 1.00 69.75 274 SER A CA 1
ATOM 2222 C C . SER A 1 274 ? -6.725 -2.913 35.052 1.00 69.75 274 SER A C 1
ATOM 2224 O O . SER A 1 274 ? -5.645 -2.322 35.015 1.00 69.75 274 SER A O 1
ATOM 2226 N N . ILE A 1 275 ? -7.260 -3.493 33.975 1.00 77.50 275 ILE A N 1
ATOM 2227 C CA . ILE A 1 275 ? -6.688 -3.398 32.626 1.00 77.50 275 ILE A CA 1
ATOM 2228 C C . ILE A 1 275 ? -6.946 -1.981 32.084 1.00 77.50 275 ILE A C 1
ATOM 2230 O O . ILE A 1 275 ? -8.075 -1.512 32.200 1.00 77.50 275 ILE A O 1
ATOM 2234 N N . PRO A 1 276 ? -5.958 -1.312 31.461 1.00 84.88 276 PRO A N 1
ATOM 2235 C CA . PRO A 1 276 ? -6.172 -0.023 30.810 1.00 84.88 276 PRO A CA 1
ATOM 2236 C C . PRO A 1 276 ? -7.297 -0.056 29.768 1.00 84.88 276 PRO A C 1
ATOM 2238 O O . PRO A 1 276 ? -7.308 -0.937 28.901 1.00 84.88 276 PRO A O 1
ATOM 2241 N N . ASP A 1 277 ? -8.156 0.965 29.776 1.00 87.19 277 ASP A N 1
ATOM 2242 C CA . ASP A 1 277 ? -9.287 1.105 28.844 1.00 87.19 277 ASP A CA 1
ATOM 2243 C C . ASP A 1 277 ? -8.860 0.966 27.378 1.00 87.19 277 ASP A C 1
ATOM 2245 O O . ASP A 1 277 ? -9.547 0.343 26.577 1.00 87.19 277 ASP A O 1
ATOM 2249 N N . VAL A 1 278 ? -7.674 1.471 27.022 1.00 89.06 278 VAL A N 1
ATOM 2250 C CA . VAL A 1 278 ? -7.119 1.351 25.665 1.00 89.06 278 VAL A CA 1
ATOM 2251 C C . VAL A 1 278 ? -6.964 -0.114 25.246 1.00 89.06 278 VAL A C 1
ATOM 2253 O O . VAL A 1 278 ? -7.358 -0.481 24.141 1.00 89.06 278 VAL A O 1
ATOM 2256 N N . ILE A 1 279 ? -6.437 -0.974 26.122 1.00 89.06 279 ILE A N 1
ATOM 2257 C CA . ILE A 1 279 ? -6.280 -2.407 25.836 1.00 89.06 279 ILE A CA 1
ATOM 2258 C C . ILE A 1 279 ? -7.656 -3.076 25.743 1.00 89.06 279 ILE A C 1
ATOM 2260 O O . ILE A 1 279 ? -7.885 -3.887 24.843 1.00 89.06 279 ILE A O 1
ATOM 2264 N N . GLN A 1 280 ? -8.590 -2.719 26.629 1.00 91.75 280 GLN A N 1
ATOM 2265 C CA . GLN A 1 280 ? -9.951 -3.258 26.601 1.00 91.75 280 GLN A CA 1
ATOM 2266 C C . GLN A 1 280 ? -10.699 -2.867 25.316 1.00 91.75 280 GLN A C 1
ATOM 2268 O O . GLN A 1 280 ? -11.338 -3.716 24.685 1.00 91.75 280 GLN A O 1
ATOM 2273 N N . ASN A 1 281 ? -10.565 -1.614 24.880 1.00 95.00 281 ASN A N 1
ATOM 2274 C CA . ASN A 1 281 ? -11.135 -1.098 23.639 1.00 95.00 281 ASN A CA 1
ATOM 2275 C C . ASN A 1 281 ? -10.539 -1.810 22.423 1.00 95.00 281 ASN A C 1
ATOM 2277 O O . ASN A 1 281 ? -11.282 -2.269 21.554 1.00 95.00 281 ASN A O 1
ATOM 2281 N N . LEU A 1 282 ? -9.213 -1.981 22.389 1.00 94.12 282 LEU A N 1
ATOM 2282 C CA . LEU A 1 282 ? -8.517 -2.720 21.333 1.00 94.12 282 LEU A CA 1
ATOM 2283 C C . LEU A 1 282 ? -8.974 -4.183 21.260 1.00 94.12 282 LEU A C 1
ATOM 2285 O O . LEU A 1 282 ? -9.263 -4.670 20.168 1.00 94.12 282 LEU A O 1
ATOM 2289 N N . GLY A 1 283 ? -9.096 -4.874 22.397 1.00 93.38 283 GLY A N 1
ATOM 2290 C CA . GLY A 1 283 ? -9.589 -6.255 22.450 1.00 93.38 283 GLY A CA 1
ATOM 2291 C C . GLY A 1 283 ? -11.052 -6.382 22.006 1.00 93.38 283 GLY A C 1
ATOM 2292 O O . GLY A 1 283 ? -11.410 -7.273 21.226 1.00 93.38 283 GLY A O 1
ATOM 2293 N N . THR A 1 284 ? -11.904 -5.449 22.435 1.00 96.00 284 THR A N 1
ATOM 2294 C CA . THR A 1 284 ? -13.320 -5.394 22.037 1.00 96.00 284 THR A CA 1
ATOM 2295 C C . THR A 1 284 ? -13.455 -5.139 20.540 1.00 96.00 284 THR A C 1
ATOM 2297 O O . THR A 1 284 ? -14.202 -5.839 19.850 1.00 96.00 284 THR A O 1
ATOM 2300 N N . PHE A 1 285 ? -12.686 -4.195 20.004 1.00 96.75 285 PHE A N 1
ATOM 2301 C CA . PHE A 1 285 ? -12.635 -3.923 18.576 1.00 96.75 285 PHE A CA 1
ATOM 2302 C C . PHE A 1 285 ? -12.125 -5.130 17.784 1.00 96.75 285 PHE A C 1
ATOM 2304 O O . PHE A 1 285 ? -12.816 -5.579 16.871 1.00 96.75 285 PHE A O 1
ATOM 2311 N N . ALA A 1 286 ? -10.978 -5.702 18.164 1.00 95.38 286 ALA A N 1
ATOM 2312 C CA . ALA A 1 286 ? -10.385 -6.857 17.495 1.00 95.38 286 ALA A CA 1
ATOM 2313 C C . ALA A 1 286 ? -11.373 -8.026 17.421 1.00 95.38 286 ALA A C 1
ATOM 2315 O O . ALA A 1 286 ? -11.668 -8.514 16.333 1.00 95.38 286 ALA A O 1
ATOM 2316 N N . SER A 1 287 ? -11.970 -8.412 18.553 1.00 94.62 287 SER A N 1
ATOM 2317 C CA . SER A 1 287 ? -12.954 -9.501 18.583 1.00 94.62 287 SER A CA 1
ATOM 2318 C C . SER A 1 287 ? -14.182 -9.212 17.713 1.00 94.62 287 SER A C 1
ATOM 2320 O O . SER A 1 287 ? -14.700 -10.107 17.048 1.00 94.62 287 SER A O 1
ATOM 2322 N N . THR A 1 288 ? -14.647 -7.961 17.668 1.00 96.62 288 THR A N 1
ATOM 2323 C CA . THR A 1 288 ? -15.828 -7.574 16.886 1.00 96.62 288 THR A CA 1
ATOM 2324 C C . THR A 1 288 ? -15.539 -7.559 15.386 1.00 96.62 288 THR A C 1
ATOM 2326 O O . THR A 1 288 ? -16.353 -8.055 14.608 1.00 96.62 288 THR A O 1
ATOM 2329 N N . VAL A 1 289 ? -14.369 -7.066 14.971 1.00 96.50 289 VAL A N 1
ATOM 2330 C CA . VAL A 1 289 ? -13.919 -7.118 13.573 1.00 96.50 289 VAL A CA 1
ATOM 2331 C C . VAL A 1 289 ? -13.732 -8.564 13.123 1.00 96.50 289 VAL A C 1
ATOM 2333 O O . VAL A 1 289 ? -14.262 -8.941 12.082 1.00 96.50 289 VAL A O 1
ATOM 2336 N N . MET A 1 290 ? -13.021 -9.379 13.906 1.00 94.44 290 MET A N 1
ATOM 2337 C CA . MET A 1 290 ? -12.688 -10.763 13.547 1.00 94.44 290 MET A CA 1
ATOM 2338 C C . MET A 1 290 ? -13.916 -11.677 13.489 1.00 94.44 290 MET A C 1
ATOM 2340 O O . MET A 1 290 ? -13.941 -12.615 12.701 1.00 94.44 290 MET A O 1
ATOM 2344 N N . ARG A 1 291 ? -14.963 -11.393 14.279 1.00 95.06 291 ARG A N 1
ATOM 2345 C CA . ARG A 1 291 ? -16.259 -12.084 14.161 1.00 95.06 291 ARG A CA 1
ATOM 2346 C C . ARG A 1 291 ? -17.006 -11.738 12.874 1.00 95.06 291 ARG A C 1
ATOM 2348 O O . ARG A 1 291 ? -17.823 -12.533 12.422 1.00 95.06 291 ARG A O 1
ATOM 2355 N N . LYS A 1 292 ? -16.788 -10.541 12.326 1.00 96.62 292 LYS A N 1
ATOM 2356 C CA . LYS A 1 292 ? -17.595 -9.995 11.229 1.00 96.62 292 LYS A CA 1
ATOM 2357 C C . LYS A 1 292 ? -16.935 -10.111 9.857 1.00 96.62 292 LYS A C 1
ATOM 2359 O O . LYS A 1 292 ? -17.638 -10.266 8.862 1.00 96.62 292 LYS A O 1
ATOM 2364 N N . TYR A 1 293 ? -15.612 -10.006 9.792 1.00 96.19 293 TYR A N 1
ATOM 2365 C CA . TYR A 1 293 ? -14.856 -9.961 8.544 1.00 96.19 293 TYR A CA 1
ATOM 2366 C C . TYR A 1 293 ? -13.750 -11.013 8.525 1.00 96.19 293 TYR A C 1
ATOM 2368 O O . TYR A 1 293 ? -13.199 -11.383 9.560 1.00 96.19 293 TYR A O 1
ATOM 2376 N N . VAL A 1 294 ? -13.385 -11.455 7.320 1.00 91.81 294 VAL A N 1
ATOM 2377 C CA . VAL A 1 294 ? -12.250 -12.359 7.113 1.00 91.81 294 VAL A CA 1
ATOM 2378 C C . VAL A 1 294 ? -10.959 -11.550 7.205 1.00 91.81 294 VAL A C 1
ATOM 2380 O O . VAL A 1 294 ? -10.547 -10.898 6.247 1.00 91.81 294 VAL A O 1
ATOM 2383 N N . VAL A 1 295 ? -10.335 -11.581 8.379 1.00 91.56 295 VAL A N 1
ATOM 2384 C CA . VAL A 1 295 ? -9.079 -10.881 8.667 1.00 91.56 295 VAL A CA 1
ATOM 2385 C C . VAL A 1 295 ? -7.943 -11.896 8.802 1.00 91.56 295 VAL A C 1
ATOM 2387 O O . VAL A 1 295 ? -8.122 -12.898 9.492 1.00 91.56 295 VAL A O 1
ATOM 2390 N N . PRO A 1 296 ? -6.765 -11.679 8.189 1.00 90.31 296 PRO A N 1
ATOM 2391 C CA . PRO A 1 296 ? -5.604 -12.538 8.412 1.00 90.31 296 PRO A CA 1
ATOM 2392 C C . PRO A 1 296 ? -5.150 -12.507 9.881 1.00 90.31 296 PRO A C 1
ATOM 2394 O O . PRO A 1 296 ? -4.667 -11.486 10.370 1.00 90.31 296 PRO A O 1
ATOM 2397 N N . LEU A 1 297 ? -5.300 -13.632 10.589 1.00 89.50 297 LEU A N 1
ATOM 2398 C CA . LEU A 1 297 ? -5.057 -13.719 12.038 1.00 89.50 297 LEU A CA 1
ATOM 2399 C C . LEU A 1 297 ? -3.654 -14.198 12.414 1.00 89.50 297 LEU A C 1
ATOM 2401 O O . LEU A 1 297 ? -3.258 -14.036 13.563 1.00 89.50 297 LEU A O 1
ATOM 2405 N N . THR A 1 298 ? -2.895 -14.776 11.479 1.00 92.00 298 THR A N 1
ATOM 2406 C CA . THR A 1 298 ? -1.625 -15.465 11.773 1.00 92.00 298 THR A CA 1
ATOM 2407 C C . THR A 1 298 ? -0.661 -14.605 12.589 1.00 92.00 298 THR A C 1
ATOM 2409 O O . THR A 1 298 ? -0.154 -15.060 13.608 1.00 92.00 298 THR A O 1
ATOM 2412 N N . GLY A 1 299 ? -0.459 -13.344 12.192 1.00 90.31 299 GLY A N 1
ATOM 2413 C CA . GLY A 1 299 ? 0.426 -12.438 12.923 1.00 90.31 299 GLY A CA 1
ATOM 2414 C C . GLY A 1 299 ? -0.106 -12.046 14.304 1.00 90.31 299 GLY A C 1
ATOM 2415 O O . GLY A 1 299 ? 0.684 -11.868 15.221 1.00 90.31 299 GLY A O 1
ATOM 2416 N N . VAL A 1 300 ? -1.430 -11.936 14.470 1.00 89.44 300 VAL A N 1
ATOM 2417 C CA . VAL A 1 300 ? -2.038 -11.592 15.767 1.00 89.44 300 VAL A CA 1
ATOM 2418 C C . VAL A 1 300 ? -1.913 -12.765 16.731 1.00 89.44 300 VAL A C 1
ATOM 2420 O O . VAL A 1 300 ? -1.521 -12.577 17.876 1.00 89.44 300 VAL A O 1
ATOM 2423 N N . LEU A 1 301 ? -2.191 -13.981 16.258 1.00 91.44 301 LEU A N 1
ATOM 2424 C CA . LEU A 1 301 ? -2.048 -15.193 17.061 1.00 91.44 301 LEU A CA 1
ATOM 2425 C C . LEU A 1 301 ? -0.594 -15.407 17.483 1.00 91.44 301 LEU A C 1
ATOM 2427 O O . LEU A 1 301 ? -0.353 -15.681 18.649 1.00 91.44 301 LEU A O 1
ATOM 2431 N N . GLN A 1 302 ? 0.370 -15.213 16.576 1.00 92.69 302 GLN A N 1
ATOM 2432 C CA . GLN A 1 302 ? 1.790 -15.326 16.916 1.00 92.69 302 GLN A CA 1
ATOM 2433 C C . GLN A 1 302 ? 2.277 -14.227 17.874 1.00 92.69 302 GLN A C 1
ATOM 2435 O O . GLN A 1 302 ? 3.246 -14.443 18.583 1.00 92.69 302 GLN A O 1
ATOM 2440 N N . TYR A 1 303 ? 1.639 -13.055 17.897 1.00 89.69 303 TYR A N 1
ATOM 2441 C CA . TYR A 1 303 ? 1.958 -12.013 18.877 1.00 89.69 303 TYR A CA 1
ATOM 2442 C C . TYR A 1 303 ? 1.449 -12.354 20.288 1.00 89.69 303 TYR A C 1
ATOM 2444 O O . TYR A 1 303 ? 2.017 -11.892 21.272 1.00 89.69 303 TYR A O 1
ATOM 2452 N N . ILE A 1 304 ? 0.359 -13.123 20.383 1.00 85.81 304 ILE A N 1
ATOM 2453 C CA . ILE A 1 304 ? -0.249 -13.537 21.656 1.00 85.81 304 ILE A CA 1
ATOM 2454 C C . ILE A 1 304 ? 0.426 -14.794 22.228 1.00 85.81 304 ILE A C 1
ATOM 2456 O O . ILE A 1 304 ? 0.459 -14.943 23.448 1.00 85.81 304 ILE A O 1
ATOM 2460 N N . ALA A 1 305 ? 0.889 -15.697 21.357 1.00 83.88 305 ALA A N 1
ATOM 2461 C CA . ALA A 1 305 ? 1.575 -16.938 21.731 1.00 83.88 305 ALA A CA 1
ATOM 2462 C C . ALA A 1 305 ? 2.954 -16.667 22.348 1.00 83.88 305 ALA A C 1
ATOM 2464 O O . ALA A 1 305 ? 3.269 -17.349 23.348 1.00 83.88 305 ALA A O 1
#

Radius of gyration: 21.7 Å; chains: 1; bounding box: 54×38×74 Å

InterPro domains:
  IPR021726 THO complex, subunitTHOC2, N-terminal [PF11732] (209-264)
  IPR032302 THO complex subunit 2, N-terminal domain [PF16134] (70-207)
  IPR040007 THO complex subunit 2 [PTHR21597] (3-305)

Organism: Henneguya salminicola (NCBI:txid69463)